Protein AF-A0A6N7HGC9-F1 (afdb_monomer_lite)

Structure (mmCIF, N/CA/C/O backbone):
data_AF-A0A6N7HGC9-F1
#
_entry.id   AF-A0A6N7HGC9-F1
#
loop_
_atom_site.group_PDB
_atom_site.id
_atom_site.type_symbol
_atom_site.label_atom_id
_atom_site.label_alt_id
_atom_site.label_comp_id
_atom_site.label_asym_id
_atom_site.label_entity_id
_atom_site.label_seq_id
_atom_site.pdbx_PDB_ins_code
_atom_site.Cartn_x
_atom_site.Cartn_y
_atom_site.Cartn_z
_atom_site.occupancy
_atom_site.B_iso_or_equiv
_atom_site.auth_seq_id
_atom_site.auth_comp_id
_atom_site.auth_asym_id
_atom_site.auth_atom_id
_atom_site.pdbx_PDB_model_num
ATOM 1 N N . MET A 1 1 ? 5.714 -16.216 -2.296 1.00 65.62 1 MET A N 1
ATOM 2 C CA . MET A 1 1 ? 5.525 -15.233 -1.208 1.00 65.62 1 MET A CA 1
ATOM 3 C C . MET A 1 1 ? 4.345 -14.359 -1.585 1.00 65.62 1 MET A C 1
ATOM 5 O O . MET A 1 1 ? 4.371 -13.866 -2.694 1.00 65.62 1 MET A O 1
ATOM 9 N N . ILE A 1 2 ? 3.318 -14.231 -0.742 1.00 86.69 2 ILE A N 1
ATOM 10 C CA . ILE A 1 2 ? 2.151 -13.365 -0.994 1.00 86.69 2 ILE A CA 1
ATOM 11 C C . ILE A 1 2 ? 2.483 -11.946 -0.561 1.00 86.69 2 ILE A C 1
ATOM 13 O O . ILE A 1 2 ? 3.010 -11.757 0.533 1.00 86.69 2 ILE A O 1
ATOM 17 N N . GLY A 1 3 ? 2.193 -10.965 -1.411 1.00 94.56 3 GLY A N 1
ATOM 18 C CA . GLY A 1 3 ? 2.424 -9.573 -1.068 1.00 94.56 3 GLY A CA 1
ATOM 19 C C . GLY A 1 3 ? 2.227 -8.617 -2.231 1.00 94.56 3 GLY A C 1
ATOM 20 O O . GLY A 1 3 ? 1.534 -8.892 -3.210 1.00 94.56 3 GLY A O 1
ATOM 21 N N . HIS A 1 4 ? 2.891 -7.492 -2.095 1.00 96.88 4 HIS A N 1
ATOM 22 C CA . HIS A 1 4 ? 2.749 -6.299 -2.892 1.00 96.88 4 HIS A CA 1
ATOM 23 C C . HIS A 1 4 ? 4.040 -6.000 -3.625 1.00 96.88 4 HIS A C 1
ATOM 25 O O . HIS A 1 4 ? 5.119 -6.479 -3.255 1.00 96.88 4 HIS A O 1
ATOM 31 N N . VAL A 1 5 ? 3.916 -5.154 -4.633 1.00 98.31 5 VAL A N 1
ATOM 32 C CA . VAL A 1 5 ? 5.050 -4.570 -5.315 1.00 98.31 5 VAL A CA 1
ATOM 33 C C . VAL A 1 5 ? 4.832 -3.079 -5.516 1.00 98.31 5 VAL A C 1
ATOM 35 O O . VAL A 1 5 ? 3.752 -2.644 -5.909 1.00 98.31 5 VAL A O 1
ATOM 38 N N . VAL A 1 6 ? 5.872 -2.308 -5.234 1.00 98.56 6 VAL A N 1
ATOM 39 C CA . VAL A 1 6 ? 5.995 -0.906 -5.622 1.00 98.56 6 VAL A CA 1
ATOM 40 C C . VAL A 1 6 ? 6.857 -0.867 -6.873 1.00 98.56 6 VAL A C 1
ATOM 42 O O . VAL A 1 6 ? 7.932 -1.472 -6.899 1.00 98.56 6 VAL A O 1
ATOM 45 N N . VAL A 1 7 ? 6.380 -0.176 -7.906 1.00 98.44 7 VAL A N 1
ATOM 46 C CA . VAL A 1 7 ? 7.108 0.008 -9.164 1.00 98.44 7 VAL A CA 1
ATOM 47 C C . VAL A 1 7 ? 7.247 1.497 -9.428 1.00 98.44 7 VAL A C 1
ATOM 49 O O . VAL A 1 7 ? 6.246 2.201 -9.546 1.00 98.44 7 VAL A O 1
ATOM 52 N N . CYS A 1 8 ? 8.485 1.963 -9.547 1.00 98.19 8 CYS A N 1
ATOM 53 C CA . CYS A 1 8 ? 8.792 3.338 -9.917 1.00 98.19 8 CYS A CA 1
ATOM 54 C C . CYS A 1 8 ? 9.686 3.358 -11.153 1.00 98.19 8 CYS A C 1
ATOM 56 O O . CYS A 1 8 ? 10.488 2.453 -11.374 1.00 98.19 8 CYS A O 1
ATOM 58 N N . HIS A 1 9 ? 9.544 4.411 -11.946 1.00 97.50 9 HIS A N 1
ATOM 59 C CA . HIS A 1 9 ? 10.308 4.641 -13.162 1.00 97.50 9 HIS A CA 1
ATOM 60 C C . HIS A 1 9 ? 10.983 6.011 -13.069 1.00 97.50 9 HIS A C 1
ATOM 62 O O . HIS A 1 9 ? 10.339 6.981 -12.663 1.00 97.50 9 HIS A O 1
ATOM 68 N N . GLY A 1 10 ? 12.270 6.087 -13.397 1.00 96.69 10 GLY A N 1
ATOM 69 C CA . GLY A 1 10 ? 13.051 7.319 -13.326 1.00 96.69 10 GLY A CA 1
ATOM 70 C C . GLY A 1 10 ? 14.546 7.060 -13.487 1.00 96.69 10 GLY A C 1
ATOM 71 O O . GLY A 1 10 ? 14.954 5.968 -13.865 1.00 96.69 10 GLY A O 1
ATOM 72 N N . SER A 1 11 ? 15.370 8.058 -13.185 1.00 96.31 11 SER A N 1
ATOM 73 C CA . SER A 1 11 ? 16.825 7.947 -13.333 1.00 96.31 11 SER A CA 1
ATOM 74 C C . SER A 1 11 ? 17.495 7.265 -12.134 1.00 96.31 11 SER A C 1
ATOM 76 O O . SER A 1 11 ? 17.101 7.472 -10.979 1.00 96.31 11 SER A O 1
ATOM 78 N N . ASP A 1 12 ? 18.533 6.473 -12.397 1.00 94.62 12 ASP A N 1
ATOM 79 C CA . ASP A 1 12 ? 19.438 5.948 -11.370 1.00 94.62 12 ASP A CA 1
ATOM 80 C C . ASP A 1 12 ? 20.551 6.954 -10.990 1.00 94.62 12 ASP A C 1
ATOM 82 O O . ASP A 1 12 ? 20.476 8.143 -11.302 1.00 94.62 12 ASP A O 1
ATOM 86 N N . SER A 1 13 ? 21.572 6.498 -10.253 1.00 92.12 13 SER A N 1
ATOM 87 C CA . SER A 1 13 ? 22.712 7.331 -9.837 1.00 92.12 13 SER A CA 1
ATOM 88 C C . SER A 1 13 ? 23.640 7.728 -10.987 1.00 92.12 13 SER A C 1
ATOM 90 O O . SER A 1 13 ? 24.409 8.674 -10.839 1.00 92.12 13 SER A O 1
ATOM 92 N N . GLU A 1 14 ? 23.576 7.019 -12.113 1.00 93.88 14 GLU A N 1
ATOM 93 C CA . GLU A 1 14 ? 24.367 7.265 -13.321 1.00 93.88 14 GLU A CA 1
ATOM 94 C C . GLU A 1 14 ? 23.553 8.023 -14.384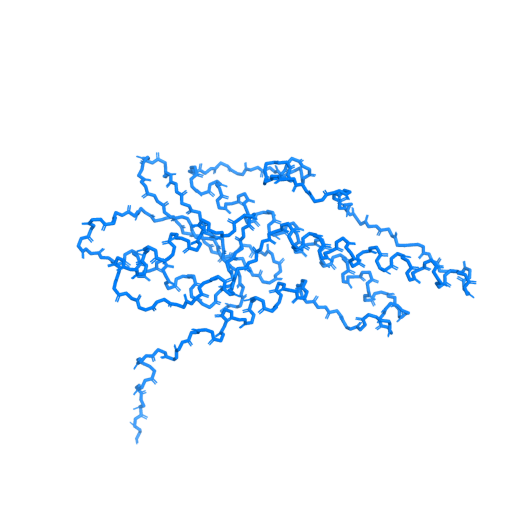 1.00 93.88 14 GLU A C 1
ATOM 96 O O . GLU A 1 14 ? 24.023 8.249 -15.493 1.00 93.88 14 GLU A O 1
ATOM 101 N N . SER A 1 15 ? 22.352 8.496 -14.025 1.00 93.56 15 SER A N 1
ATOM 102 C CA . SER A 1 15 ? 21.396 9.162 -14.920 1.00 93.56 15 SER A CA 1
ATOM 103 C C . SER A 1 15 ? 20.841 8.269 -16.036 1.00 93.56 15 SER A C 1
ATOM 105 O O . SER A 1 15 ? 20.252 8.781 -16.988 1.00 93.56 15 SER A O 1
ATOM 107 N N . HIS A 1 16 ? 20.963 6.946 -15.912 1.00 95.00 16 HIS A N 1
ATOM 108 C CA . HIS A 1 16 ? 20.320 6.008 -16.822 1.00 95.00 16 HIS A CA 1
ATOM 109 C C . HIS A 1 16 ? 18.836 5.863 -16.483 1.00 95.00 16 HI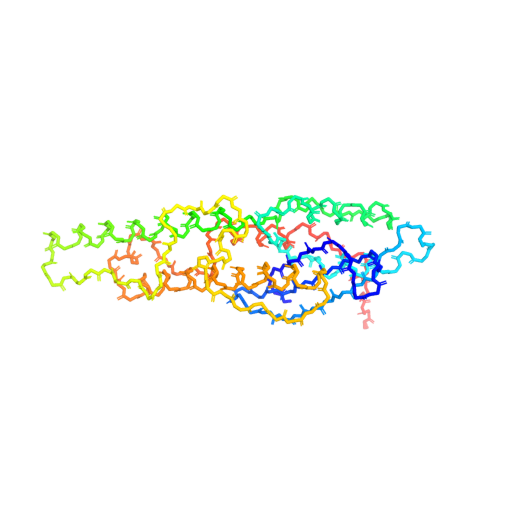S A C 1
ATOM 111 O O . HIS A 1 16 ? 18.449 5.807 -15.311 1.00 95.00 16 HIS A O 1
ATOM 117 N N . GLU A 1 17 ? 17.997 5.765 -17.513 1.00 95.56 17 GLU A N 1
ATOM 118 C CA . GLU A 1 17 ? 16.584 5.423 -17.356 1.00 95.56 17 GLU A CA 1
ATOM 119 C C . GLU A 1 17 ? 16.464 4.026 -16.732 1.00 95.56 17 GLU A C 1
ATOM 121 O O . GLU A 1 17 ? 17.089 3.065 -17.180 1.00 95.56 17 GLU A O 1
ATOM 126 N N . SER A 1 18 ? 15.723 3.922 -15.633 1.00 97.19 18 SER A N 1
ATOM 127 C CA . SER A 1 18 ? 15.705 2.741 -14.777 1.00 97.19 18 SER A CA 1
ATOM 128 C C . SER A 1 18 ? 14.326 2.483 -14.189 1.00 97.19 18 SER A C 1
ATOM 130 O O . SER A 1 18 ? 13.529 3.393 -13.948 1.00 97.19 18 SER A O 1
ATOM 132 N N . VAL A 1 19 ? 14.060 1.215 -13.886 1.00 98.00 19 VAL A N 1
ATOM 133 C CA . VAL A 1 19 ? 12.873 0.781 -13.146 1.00 98.00 19 VAL A CA 1
ATOM 134 C C . VAL A 1 19 ? 13.295 0.231 -11.792 1.00 98.00 19 VAL A C 1
ATOM 136 O O . VAL A 1 19 ? 14.147 -0.654 -11.690 1.00 98.00 19 VAL A O 1
ATOM 139 N N . ALA A 1 20 ? 12.666 0.755 -10.746 1.00 98.25 20 ALA A N 1
ATOM 140 C CA . ALA A 1 20 ? 12.772 0.276 -9.380 1.00 98.25 20 ALA A CA 1
ATOM 141 C C . ALA A 1 20 ? 11.581 -0.628 -9.045 1.00 98.25 20 ALA A C 1
ATOM 143 O O . ALA A 1 20 ? 10.432 -0.252 -9.271 1.00 98.25 20 ALA A O 1
ATOM 144 N N . VAL A 1 21 ? 11.857 -1.797 -8.468 1.00 98.38 21 VAL A N 1
ATOM 145 C CA . VAL A 1 21 ? 10.862 -2.775 -8.012 1.00 98.38 21 VAL A CA 1
ATOM 146 C C . VAL A 1 21 ? 11.135 -3.131 -6.556 1.00 98.38 21 VAL A C 1
ATOM 148 O O . VAL A 1 21 ? 12.204 -3.646 -6.233 1.00 98.38 21 VAL A O 1
ATOM 151 N N . TRP A 1 22 ? 10.176 -2.862 -5.675 1.00 98.31 22 TRP A N 1
ATOM 152 C CA . TRP A 1 22 ? 10.262 -3.159 -4.243 1.00 98.31 22 TRP A CA 1
ATOM 153 C C . TRP A 1 22 ? 9.148 -4.112 -3.839 1.00 98.31 22 TRP A C 1
ATOM 155 O O . TRP A 1 22 ? 7.973 -3.830 -4.053 1.00 98.31 22 TRP A O 1
ATOM 165 N N . HIS A 1 23 ? 9.501 -5.243 -3.237 1.00 98.25 23 HIS A N 1
ATOM 166 C CA . HIS A 1 23 ? 8.528 -6.188 -2.701 1.00 98.25 23 HIS A CA 1
ATOM 167 C C . HIS A 1 23 ? 8.197 -5.853 -1.255 1.00 98.25 23 HIS A C 1
ATOM 169 O O . HIS A 1 23 ? 9.095 -5.680 -0.429 1.00 98.25 23 HIS A O 1
ATOM 175 N N . VAL A 1 24 ? 6.907 -5.865 -0.930 1.00 98.06 24 VAL A N 1
ATOM 176 C CA . VAL A 1 24 ? 6.399 -5.636 0.427 1.00 98.06 24 VAL A CA 1
ATOM 177 C C . VAL A 1 24 ? 5.462 -6.777 0.801 1.00 98.06 24 VAL A C 1
ATOM 179 O O . VAL A 1 24 ? 4.573 -7.123 0.030 1.00 98.06 24 VAL A O 1
ATOM 182 N N . ASP A 1 25 ? 5.639 -7.403 1.958 1.00 97.38 25 ASP A N 1
ATOM 183 C CA . ASP A 1 25 ? 4.746 -8.481 2.394 1.00 97.38 25 ASP A CA 1
ATOM 184 C C . ASP A 1 25 ? 3.374 -7.951 2.872 1.00 97.38 25 ASP A C 1
ATOM 186 O O . ASP A 1 25 ? 3.082 -6.751 2.847 1.00 97.38 25 ASP A O 1
ATOM 190 N N . THR A 1 26 ? 2.495 -8.849 3.327 1.00 96.81 26 THR A N 1
ATOM 191 C CA . THR A 1 26 ? 1.177 -8.469 3.873 1.00 96.81 26 THR A CA 1
ATOM 192 C C . THR A 1 26 ? 1.238 -7.780 5.237 1.00 96.81 26 THR A C 1
ATOM 194 O O . THR A 1 26 ? 0.208 -7.351 5.743 1.00 96.81 26 THR A O 1
ATOM 197 N N . ASN A 1 27 ? 2.412 -7.713 5.861 1.00 96.31 27 ASN A N 1
ATOM 198 C CA . ASN A 1 27 ? 2.641 -7.009 7.118 1.00 96.31 27 ASN A CA 1
ATOM 199 C C . ASN A 1 27 ? 3.219 -5.608 6.894 1.00 96.31 27 ASN A C 1
ATOM 201 O O . ASN A 1 27 ? 3.467 -4.911 7.876 1.00 96.31 27 ASN A O 1
ATOM 205 N N . GLY A 1 28 ? 3.429 -5.206 5.635 1.00 96.56 28 GLY A N 1
ATOM 206 C CA . GLY A 1 28 ? 4.061 -3.940 5.297 1.00 96.56 28 GLY A CA 1
ATOM 207 C C . GLY A 1 28 ? 5.587 -3.987 5.395 1.00 96.56 28 GLY A C 1
ATOM 208 O O . GLY A 1 28 ? 6.209 -2.936 5.456 1.00 96.56 28 GLY A O 1
ATOM 209 N N . ILE A 1 29 ? 6.215 -5.163 5.441 1.00 97.06 29 ILE A N 1
ATOM 210 C CA . ILE A 1 29 ? 7.671 -5.301 5.566 1.00 97.06 29 ILE A CA 1
ATOM 211 C C . ILE A 1 29 ? 8.291 -5.441 4.174 1.00 97.06 29 ILE A C 1
ATOM 213 O O . ILE A 1 29 ? 7.865 -6.280 3.379 1.00 97.06 29 ILE A O 1
ATOM 217 N N . GLY A 1 30 ? 9.317 -4.638 3.882 1.00 96.44 30 GLY A N 1
ATOM 218 C CA . GLY A 1 30 ? 10.115 -4.775 2.662 1.00 96.44 30 GLY A CA 1
ATOM 219 C C . GLY A 1 30 ? 10.861 -6.114 2.631 1.00 96.44 30 GLY A C 1
ATOM 220 O O . GLY A 1 30 ? 11.553 -6.460 3.584 1.00 96.44 30 GLY A O 1
ATOM 221 N N . THR A 1 31 ? 10.722 -6.875 1.545 1.00 96.62 31 THR A N 1
ATOM 222 C CA . THR A 1 31 ? 11.278 -8.241 1.409 1.00 96.62 31 THR A CA 1
ATOM 223 C C . THR A 1 31 ? 12.267 -8.402 0.257 1.00 96.62 31 THR A C 1
ATOM 225 O O . THR A 1 31 ? 12.929 -9.433 0.157 1.00 96.62 31 THR A O 1
ATOM 228 N N . GLY A 1 32 ? 12.391 -7.402 -0.613 1.00 96.81 32 GLY A N 1
ATOM 229 C CA . GLY A 1 32 ? 13.341 -7.408 -1.720 1.00 96.81 32 GLY A CA 1
ATOM 230 C C . GLY A 1 32 ? 13.275 -6.116 -2.520 1.00 96.81 32 GLY A C 1
ATOM 231 O O . GLY A 1 32 ? 12.232 -5.464 -2.549 1.00 96.81 32 GLY A O 1
ATOM 232 N N . ALA A 1 33 ? 14.390 -5.753 -3.145 1.00 97.25 33 ALA A N 1
ATOM 233 C CA . ALA A 1 33 ? 14.547 -4.514 -3.890 1.00 97.25 33 ALA A CA 1
ATOM 234 C C . ALA A 1 33 ? 15.439 -4.737 -5.112 1.00 97.25 33 ALA A C 1
ATOM 236 O O . ALA A 1 33 ? 16.477 -5.396 -5.016 1.00 97.25 33 ALA A O 1
ATOM 237 N N . TRP A 1 34 ? 15.041 -4.167 -6.246 1.00 98.00 34 TRP A N 1
ATOM 238 C CA . TRP A 1 34 ? 15.801 -4.199 -7.489 1.00 98.00 34 TRP A CA 1
ATOM 239 C C . TRP A 1 34 ? 15.706 -2.849 -8.187 1.00 98.00 34 TRP A C 1
ATOM 241 O O . TRP A 1 34 ? 14.617 -2.301 -8.322 1.00 98.00 34 TRP A O 1
ATOM 251 N N . VAL A 1 35 ? 16.835 -2.347 -8.676 1.00 97.31 35 VAL A N 1
ATOM 252 C CA . VAL A 1 35 ? 16.902 -1.229 -9.622 1.00 97.31 35 VAL A CA 1
ATOM 253 C C . VAL A 1 35 ? 17.576 -1.778 -10.863 1.00 97.31 35 VAL A C 1
ATOM 255 O O . VAL A 1 35 ? 18.653 -2.366 -10.756 1.00 97.31 35 VAL A O 1
ATOM 258 N N . MET A 1 36 ? 16.917 -1.674 -12.011 1.00 96.44 36 MET A N 1
ATOM 259 C CA . MET A 1 36 ? 17.463 -2.169 -13.271 1.00 96.44 36 MET A CA 1
ATOM 260 C C . MET A 1 36 ? 17.397 -1.065 -14.322 1.00 96.44 36 MET A C 1
ATOM 262 O O . MET A 1 36 ? 16.315 -0.492 -14.490 1.00 96.44 36 MET A O 1
ATOM 266 N N . PRO A 1 37 ? 18.506 -0.790 -15.031 1.00 95.38 37 PRO A N 1
ATOM 267 C CA . PRO A 1 37 ? 18.470 0.101 -16.176 1.00 95.38 37 PRO A CA 1
ATOM 268 C C . PRO A 1 37 ? 17.570 -0.515 -17.242 1.00 95.38 37 PRO A C 1
ATOM 270 O O . PRO A 1 37 ? 17.592 -1.730 -17.459 1.00 95.38 37 PRO A O 1
ATOM 273 N N . ILE A 1 38 ? 16.755 0.312 -17.881 1.00 92.19 38 ILE A N 1
ATOM 274 C CA . ILE A 1 38 ? 15.888 -0.117 -18.968 1.00 92.19 38 ILE A CA 1
ATOM 275 C C . ILE A 1 38 ? 16.262 0.633 -20.237 1.00 92.19 38 ILE A C 1
ATOM 277 O O . ILE A 1 38 ? 16.295 1.855 -20.279 1.00 92.19 38 ILE A O 1
ATOM 281 N N . THR A 1 39 ? 16.511 -0.129 -21.295 1.00 87.50 39 THR A N 1
ATOM 282 C CA . THR A 1 39 ? 16.681 0.406 -22.641 1.00 87.50 39 THR A CA 1
ATOM 283 C C . THR A 1 39 ? 15.664 -0.298 -23.520 1.00 87.50 39 THR A C 1
ATOM 285 O O . THR A 1 39 ? 15.820 -1.475 -23.834 1.00 87.50 39 THR A O 1
ATOM 288 N N . MET A 1 40 ? 14.602 0.406 -23.918 1.00 76.38 40 MET A N 1
ATOM 289 C CA . MET A 1 40 ? 13.536 -0.181 -24.751 1.00 76.38 40 MET A CA 1
ATOM 290 C C . MET A 1 40 ? 14.014 -0.558 -26.164 1.00 76.38 40 MET A C 1
ATOM 292 O O . MET A 1 40 ? 13.347 -1.314 -26.862 1.00 76.38 40 MET A O 1
ATOM 296 N N . SER A 1 41 ? 15.179 -0.049 -26.570 1.00 79.19 41 SER A N 1
ATOM 297 C CA . SER A 1 41 ? 15.837 -0.352 -27.845 1.00 79.19 41 SER A CA 1
ATOM 298 C C . SER A 1 41 ? 16.818 -1.529 -27.769 1.00 79.19 41 SER A C 1
ATOM 300 O O . SER A 1 41 ? 17.451 -1.845 -28.776 1.00 79.19 41 SER A O 1
ATOM 302 N N . ASP A 1 42 ? 17.002 -2.140 -26.593 1.00 80.50 42 ASP A N 1
ATOM 303 C CA . ASP A 1 42 ? 17.927 -3.261 -26.426 1.00 80.50 42 ASP A CA 1
ATOM 304 C C . ASP A 1 42 ? 17.370 -4.514 -27.127 1.00 80.50 42 ASP A C 1
ATOM 306 O O . ASP A 1 42 ? 16.240 -4.922 -26.835 1.00 80.50 42 ASP A O 1
ATOM 310 N N . PRO A 1 43 ? 18.118 -5.149 -28.051 1.00 78.75 43 PRO A N 1
ATOM 311 C CA . PRO A 1 43 ? 17.696 -6.417 -28.640 1.00 78.75 43 PRO A CA 1
ATOM 312 C C . PRO A 1 43 ? 17.566 -7.540 -27.597 1.00 78.75 43 PRO A C 1
ATOM 314 O O . PRO A 1 43 ? 16.756 -8.453 -27.787 1.00 78.75 43 PRO A O 1
ATOM 317 N N . ASP A 1 44 ? 18.325 -7.493 -26.494 1.00 82.81 44 ASP A N 1
ATOM 318 C CA . ASP A 1 44 ? 18.189 -8.427 -25.381 1.00 82.81 44 ASP A CA 1
ATOM 319 C C . ASP A 1 44 ? 17.212 -7.900 -24.322 1.00 82.81 44 ASP A C 1
ATOM 321 O O . ASP A 1 44 ? 17.560 -7.319 -23.297 1.00 82.81 44 ASP A O 1
ATOM 325 N N . LEU A 1 45 ? 15.931 -8.195 -24.529 1.00 90.00 45 LEU A N 1
ATOM 326 C CA . LEU A 1 45 ? 14.848 -7.838 -23.607 1.00 90.00 45 LEU A CA 1
ATOM 327 C C . LEU A 1 45 ? 14.821 -8.699 -22.324 1.00 90.00 45 LEU A C 1
ATOM 329 O O . LEU A 1 45 ? 13.774 -8.867 -21.692 1.00 90.00 45 LEU A O 1
ATOM 333 N N . SER A 1 46 ? 15.954 -9.285 -21.924 1.00 92.75 46 SER A N 1
ATOM 334 C CA . SER A 1 46 ? 16.096 -10.108 -20.718 1.00 92.75 46 SER A CA 1
ATOM 335 C C . SER A 1 46 ?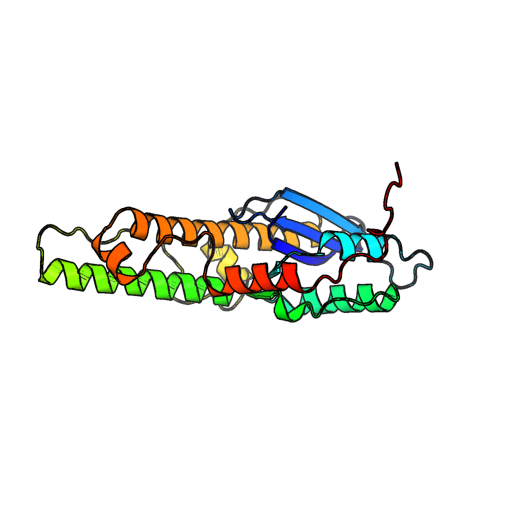 15.729 -9.345 -19.440 1.00 92.75 46 SER A C 1
ATOM 337 O O . SER A 1 46 ? 15.045 -9.901 -18.572 1.00 92.75 46 SER A O 1
ATOM 339 N N . ILE A 1 47 ? 16.086 -8.060 -19.349 1.00 93.94 47 ILE A N 1
ATOM 340 C CA . ILE A 1 47 ? 15.747 -7.195 -18.208 1.00 93.94 47 ILE A CA 1
ATOM 341 C C . ILE A 1 47 ? 14.233 -6.986 -18.105 1.00 93.94 47 ILE A C 1
ATOM 343 O O . ILE A 1 47 ? 13.664 -7.185 -17.030 1.00 93.94 47 ILE A O 1
ATOM 347 N N . ALA A 1 48 ? 13.558 -6.667 -19.215 1.00 94.50 48 ALA A N 1
ATOM 348 C CA . ALA A 1 48 ? 12.106 -6.483 -19.236 1.00 94.50 48 ALA A CA 1
ATOM 349 C C . ALA A 1 48 ? 11.373 -7.748 -18.758 1.00 94.50 48 ALA A C 1
ATOM 351 O O . ALA A 1 48 ? 10.511 -7.682 -17.878 1.00 94.50 48 ALA A O 1
ATOM 352 N N . ARG A 1 49 ? 11.785 -8.928 -19.249 1.00 94.88 49 ARG A N 1
ATOM 353 C CA . ARG A 1 49 ? 11.228 -10.216 -18.796 1.00 94.88 49 ARG A CA 1
ATOM 354 C C . ARG A 1 49 ? 11.453 -10.446 -17.301 1.00 94.88 49 ARG A C 1
ATOM 356 O O . ARG A 1 49 ? 10.546 -10.911 -16.610 1.00 94.88 49 ARG A O 1
ATOM 363 N N . LYS A 1 50 ? 12.639 -10.107 -16.786 1.00 96.00 50 LYS A N 1
ATOM 364 C CA . LYS A 1 50 ? 12.967 -10.232 -15.360 1.00 96.00 50 LYS A CA 1
ATOM 365 C C . LYS A 1 50 ? 12.099 -9.314 -14.496 1.00 96.00 50 LYS A C 1
ATOM 367 O O . LYS A 1 50 ? 11.571 -9.779 -13.489 1.00 96.00 50 LYS A O 1
ATOM 372 N N . LEU A 1 51 ? 11.905 -8.056 -14.897 1.00 96.62 51 LEU A N 1
ATOM 373 C CA . LEU A 1 51 ? 11.042 -7.097 -14.195 1.00 96.62 51 LEU A CA 1
ATOM 374 C C . LEU A 1 51 ? 9.585 -7.576 -14.137 1.00 96.62 51 LEU A C 1
ATOM 376 O O . LEU A 1 51 ? 8.991 -7.621 -13.060 1.00 96.62 51 LEU A O 1
ATOM 380 N N . LEU A 1 52 ? 9.032 -8.027 -15.267 1.00 96.19 52 LEU A N 1
ATOM 381 C CA . LEU A 1 52 ? 7.675 -8.584 -15.328 1.00 96.19 52 LEU A CA 1
ATOM 382 C C . LEU A 1 52 ? 7.523 -9.824 -14.438 1.00 96.19 52 LEU A C 1
ATOM 384 O O . LEU A 1 52 ? 6.499 -10.002 -13.777 1.00 96.19 52 LEU A O 1
ATOM 388 N N . GLN A 1 53 ? 8.554 -10.669 -14.374 1.00 95.31 53 GLN A N 1
ATOM 389 C CA . GLN A 1 53 ? 8.558 -11.850 -13.515 1.00 95.31 53 GLN A CA 1
ATOM 390 C C . GLN A 1 53 ? 8.614 -11.498 -12.019 1.00 95.31 53 GLN A C 1
ATOM 392 O O . GLN A 1 53 ? 8.016 -12.220 -11.221 1.00 95.31 53 GLN A O 1
ATOM 397 N N . LEU A 1 54 ? 9.288 -10.409 -11.628 1.00 96.50 54 LEU A N 1
ATOM 398 C CA . LEU A 1 54 ? 9.309 -9.932 -10.237 1.00 96.50 54 LEU A CA 1
ATOM 399 C C . LEU A 1 54 ? 7.919 -9.466 -9.774 1.00 96.50 54 LEU A C 1
ATOM 401 O O . LEU A 1 54 ? 7.492 -9.785 -8.667 1.00 96.50 54 LEU A O 1
ATOM 405 N N . VAL A 1 55 ? 7.188 -8.778 -10.652 1.00 96.75 55 VAL A N 1
ATOM 406 C CA . VAL A 1 55 ? 5.859 -8.198 -10.374 1.00 96.75 55 VAL A CA 1
ATOM 407 C C . VAL A 1 55 ? 4.734 -9.239 -10.431 1.00 96.75 55 VAL A C 1
ATOM 409 O O . VAL A 1 55 ? 3.646 -9.047 -9.884 1.00 96.75 55 VAL A O 1
ATOM 412 N N . ARG A 1 56 ? 4.987 -10.384 -11.064 1.00 93.50 56 ARG A N 1
ATOM 413 C CA . ARG A 1 56 ? 4.008 -11.455 -11.253 1.00 93.50 56 ARG A CA 1
ATOM 414 C C . ARG A 1 56 ? 3.421 -11.951 -9.919 1.00 93.50 56 ARG A C 1
ATOM 416 O O . ARG A 1 56 ? 4.143 -12.253 -8.967 1.00 93.50 56 ARG A O 1
ATOM 423 N N . GLN A 1 57 ? 2.094 -12.120 -9.880 1.00 94.69 57 GLN A N 1
ATOM 424 C CA . GLN A 1 57 ? 1.330 -12.533 -8.688 1.00 94.69 57 GLN A CA 1
ATOM 425 C C . GLN A 1 57 ? 1.489 -11.591 -7.483 1.00 94.69 57 GLN A C 1
ATOM 427 O O . GLN A 1 57 ? 1.540 -12.044 -6.335 1.00 94.69 57 GLN A O 1
ATOM 432 N N . ARG A 1 58 ? 1.626 -10.286 -7.717 1.00 96.38 58 ARG A N 1
ATOM 433 C CA . ARG A 1 58 ? 1.658 -9.264 -6.664 1.00 96.38 58 ARG A CA 1
ATOM 434 C C . ARG A 1 58 ? 0.659 -8.169 -6.986 1.00 96.38 58 ARG A C 1
ATOM 436 O O . ARG A 1 58 ? 0.479 -7.821 -8.148 1.00 96.38 58 ARG A O 1
ATOM 443 N N . ALA A 1 59 ? 0.029 -7.625 -5.951 1.00 97.75 59 ALA A N 1
ATOM 444 C CA . ALA A 1 59 ? -0.728 -6.392 -6.118 1.00 97.75 59 ALA A CA 1
ATOM 445 C C . ALA A 1 59 ? 0.243 -5.214 -6.267 1.00 97.75 59 ALA A C 1
ATOM 447 O O . ALA A 1 59 ? 1.199 -5.100 -5.497 1.00 97.75 59 ALA A O 1
ATOM 448 N N . ILE A 1 60 ? -0.003 -4.357 -7.253 1.00 98.50 60 ILE A N 1
ATOM 449 C CA . ILE A 1 60 ? 0.790 -3.155 -7.514 1.00 98.50 60 ILE A CA 1
ATOM 450 C C . ILE A 1 60 ? 0.260 -2.052 -6.608 1.00 98.50 60 ILE A C 1
ATOM 452 O O . ILE A 1 60 ? -0.925 -1.732 -6.661 1.00 98.50 60 ILE A O 1
ATOM 456 N N . VAL A 1 61 ? 1.114 -1.478 -5.772 1.00 98.50 61 VAL A N 1
ATOM 457 C CA . VAL A 1 61 ? 0.706 -0.464 -4.796 1.00 98.50 61 VAL A CA 1
ATOM 458 C C . VAL A 1 61 ? 1.456 0.830 -5.060 1.00 98.50 61 VAL A C 1
ATOM 460 O O . VAL A 1 61 ? 2.665 0.821 -5.282 1.00 98.50 61 VAL A O 1
ATOM 463 N N . GLY A 1 62 ? 0.733 1.943 -5.026 1.00 98.00 62 GLY A N 1
ATOM 464 C CA . GLY A 1 62 ? 1.303 3.275 -5.165 1.00 98.00 62 GLY A CA 1
ATOM 465 C C . GLY A 1 62 ? 0.329 4.351 -4.714 1.00 98.00 62 GLY A C 1
ATOM 466 O O . GLY A 1 62 ? -0.831 4.061 -4.420 1.00 98.00 62 GLY A O 1
ATOM 467 N N . TRP A 1 63 ? 0.796 5.598 -4.662 1.00 97.88 63 TRP A N 1
ATOM 468 C CA . TRP A 1 63 ? -0.106 6.737 -4.497 1.00 97.88 63 TRP A CA 1
ATOM 469 C C . TRP A 1 63 ? -1.069 6.839 -5.686 1.00 97.88 63 TRP A C 1
ATOM 471 O O . TRP A 1 63 ? -2.283 6.792 -5.514 1.00 97.88 63 TRP A O 1
ATOM 481 N N . ASP A 1 64 ? -0.499 6.846 -6.893 1.00 97.25 64 ASP A N 1
ATOM 482 C CA . ASP A 1 64 ? -1.188 6.642 -8.164 1.00 97.25 64 ASP A CA 1
ATOM 483 C C . ASP A 1 64 ? -0.539 5.451 -8.899 1.00 97.25 64 ASP A C 1
ATOM 485 O O . ASP A 1 64 ? 0.545 5.588 -9.480 1.00 97.25 64 ASP A O 1
ATOM 489 N N . PRO A 1 65 ? -1.162 4.258 -8.880 1.00 97.81 65 PRO A N 1
ATOM 490 C CA . PRO A 1 65 ? -0.592 3.068 -9.503 1.00 97.81 65 PRO A CA 1
ATOM 491 C C . PRO A 1 65 ? -0.673 3.090 -11.041 1.00 97.81 65 PRO A C 1
ATOM 493 O O . PRO A 1 65 ? -0.122 2.197 -11.686 1.00 97.81 65 PRO A O 1
ATOM 496 N N . THR A 1 66 ? -1.310 4.092 -11.657 1.00 97.94 66 THR A N 1
ATOM 497 C CA . THR A 1 66 ? -1.491 4.165 -13.118 1.00 97.94 66 THR A CA 1
ATOM 498 C C . THR A 1 66 ? -0.155 4.225 -13.854 1.00 97.94 66 THR A C 1
ATOM 500 O O . THR A 1 66 ? 0.037 3.542 -14.861 1.00 97.94 66 THR A O 1
ATOM 503 N N . ARG A 1 67 ? 0.817 4.977 -13.319 1.00 96.44 67 ARG A N 1
ATOM 504 C CA . ARG A 1 67 ? 2.170 5.061 -13.897 1.00 96.44 67 ARG A CA 1
ATOM 505 C C . ARG A 1 67 ? 2.890 3.714 -13.870 1.00 96.44 67 ARG A C 1
ATOM 507 O O . ARG A 1 67 ? 3.525 3.342 -14.853 1.00 96.44 67 ARG A O 1
ATOM 514 N N . ALA A 1 68 ? 2.749 2.971 -12.771 1.00 97.81 68 ALA A N 1
ATOM 515 C CA . ALA A 1 68 ? 3.292 1.622 -12.638 1.00 97.81 68 ALA A CA 1
ATOM 516 C C . ALA A 1 68 ? 2.652 0.654 -13.649 1.00 97.81 68 ALA A C 1
ATOM 518 O O . ALA A 1 68 ? 3.350 -0.114 -14.305 1.00 97.81 68 ALA A O 1
ATOM 519 N N . VAL A 1 69 ? 1.331 0.720 -13.834 1.00 98.31 69 VAL A N 1
ATOM 520 C CA . VAL A 1 69 ? 0.626 -0.087 -14.845 1.00 98.31 69 VAL A CA 1
ATOM 521 C C . VAL A 1 69 ? 1.114 0.236 -16.258 1.00 98.31 69 VAL A C 1
ATOM 523 O O . VAL A 1 69 ? 1.376 -0.685 -17.033 1.00 98.31 69 VAL A O 1
ATOM 526 N N . ALA A 1 70 ? 1.280 1.519 -16.588 1.00 97.56 70 ALA A N 1
ATOM 527 C CA . ALA A 1 70 ? 1.746 1.945 -17.904 1.00 97.56 70 ALA A CA 1
ATOM 528 C C . ALA A 1 70 ? 3.147 1.396 -18.223 1.00 97.56 70 ALA A C 1
ATOM 530 O O . ALA A 1 70 ? 3.336 0.797 -19.281 1.00 97.56 70 ALA A O 1
ATOM 531 N N . ILE A 1 71 ? 4.108 1.512 -17.295 1.00 97.38 71 ILE A N 1
ATOM 532 C CA . ILE A 1 71 ? 5.468 0.999 -17.528 1.00 97.38 71 ILE A CA 1
ATOM 533 C C . ILE A 1 71 ? 5.495 -0.529 -17.649 1.00 97.38 71 ILE A C 1
ATOM 535 O O . ILE A 1 71 ? 6.172 -1.066 -18.520 1.00 97.38 71 ILE A O 1
ATOM 539 N N . LEU A 1 72 ? 4.722 -1.251 -16.833 1.00 97.31 72 LEU A N 1
ATOM 540 C CA . LEU A 1 72 ? 4.641 -2.714 -16.917 1.00 97.31 72 LEU A CA 1
ATOM 541 C C . LEU A 1 72 ? 3.985 -3.186 -18.217 1.00 97.31 72 LEU A C 1
ATOM 543 O O . LEU A 1 72 ? 4.364 -4.223 -18.757 1.00 97.31 72 LEU A O 1
ATOM 547 N N . THR A 1 73 ? 3.016 -2.428 -18.727 1.00 96.81 73 THR A N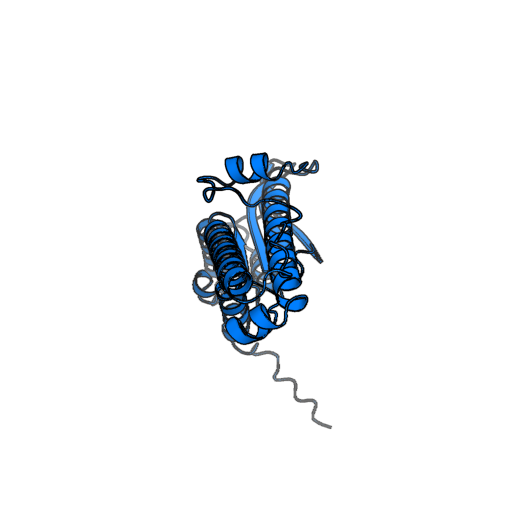 1
ATOM 548 C CA . THR A 1 73 ? 2.384 -2.707 -20.021 1.00 96.81 73 THR A CA 1
ATOM 549 C C . THR A 1 73 ? 3.389 -2.504 -21.153 1.00 96.81 73 THR A C 1
ATOM 551 O O . THR A 1 73 ? 3.601 -3.428 -21.933 1.00 96.81 73 THR A O 1
ATOM 554 N N . ALA A 1 74 ? 4.106 -1.375 -21.160 1.00 95.88 74 ALA A N 1
ATOM 555 C CA . ALA A 1 74 ? 5.146 -1.086 -22.150 1.00 95.88 74 ALA A CA 1
ATOM 556 C C . ALA A 1 74 ? 6.280 -2.130 -22.144 1.00 95.88 74 ALA A C 1
ATOM 558 O O . ALA A 1 74 ? 6.711 -2.588 -23.200 1.00 95.88 74 ALA A O 1
ATOM 559 N N . LEU A 1 75 ? 6.728 -2.573 -20.962 1.00 95.44 75 LEU A N 1
ATOM 560 C CA . LEU A 1 75 ? 7.716 -3.654 -20.838 1.00 95.44 75 LEU A CA 1
ATOM 561 C C . LEU A 1 75 ? 7.194 -4.984 -21.407 1.00 95.44 75 LEU A C 1
ATOM 563 O O . LEU A 1 75 ? 7.961 -5.740 -22.004 1.00 95.44 75 LEU A O 1
ATOM 567 N N . GLY A 1 76 ? 5.905 -5.279 -21.214 1.00 94.81 76 GLY A N 1
ATOM 568 C CA . GLY A 1 76 ? 5.240 -6.459 -21.772 1.00 94.81 76 GLY A CA 1
ATOM 569 C C . GLY A 1 76 ? 5.191 -6.440 -23.294 1.00 94.81 76 GLY A C 1
ATOM 570 O O . GLY A 1 76 ? 5.582 -7.419 -23.931 1.00 94.81 76 GLY A O 1
ATOM 571 N N . GLU A 1 77 ? 4.768 -5.310 -23.858 1.00 94.44 77 GLU A N 1
ATOM 572 C CA . GLU A 1 77 ? 4.704 -5.078 -25.302 1.00 94.44 77 GLU A CA 1
ATOM 573 C C . GLU A 1 77 ? 6.085 -5.188 -25.947 1.00 94.44 77 GLU A C 1
ATOM 575 O O . GLU A 1 77 ? 6.254 -5.969 -26.885 1.00 94.44 77 GLU A O 1
ATOM 580 N N . ALA A 1 78 ? 7.089 -4.497 -25.394 1.00 92.44 78 ALA A N 1
ATOM 581 C CA . ALA A 1 78 ? 8.465 -4.578 -25.872 1.00 92.44 78 ALA A CA 1
ATOM 582 C C . ALA A 1 78 ? 8.947 -6.036 -25.883 1.00 92.44 78 ALA A C 1
ATOM 584 O O . ALA A 1 78 ? 9.390 -6.542 -26.912 1.00 92.44 78 ALA A O 1
ATOM 585 N N . ALA A 1 79 ? 8.771 -6.757 -24.768 1.00 92.50 79 ALA A N 1
ATOM 586 C CA . ALA A 1 79 ? 9.173 -8.158 -24.625 1.00 92.50 79 ALA A CA 1
ATOM 587 C C . ALA A 1 79 ? 8.322 -9.160 -25.429 1.00 92.50 79 ALA A C 1
ATOM 589 O O . ALA A 1 79 ? 8.617 -10.360 -25.374 1.00 92.50 79 ALA A O 1
ATOM 590 N N . SER A 1 80 ? 7.293 -8.700 -26.156 1.00 93.00 80 SER A N 1
ATOM 591 C CA . SER A 1 80 ? 6.310 -9.536 -26.860 1.00 93.00 80 SER A CA 1
ATOM 592 C C . SER A 1 80 ? 5.685 -10.601 -25.948 1.00 93.00 80 SER A C 1
ATOM 594 O O . SER A 1 80 ? 5.494 -11.754 -26.338 1.00 93.00 80 SER A O 1
ATOM 596 N N . LEU A 1 81 ? 5.404 -10.226 -24.697 1.00 91.75 81 LEU A N 1
ATOM 597 C CA . LEU A 1 81 ? 4.804 -11.094 -23.691 1.00 91.75 81 LEU A CA 1
ATOM 598 C C . LEU A 1 81 ? 3.338 -10.733 -23.470 1.00 91.75 81 LEU A C 1
ATOM 600 O O . LEU A 1 81 ? 2.986 -9.570 -23.305 1.00 91.75 81 LEU A O 1
ATOM 604 N N . THR A 1 82 ? 2.484 -11.751 -23.363 1.00 90.94 82 THR A N 1
ATOM 605 C CA . THR A 1 82 ? 1.124 -11.561 -22.856 1.00 90.94 82 THR A CA 1
ATOM 606 C C . THR A 1 82 ? 1.186 -11.222 -21.370 1.00 90.94 82 THR A C 1
ATOM 608 O O . THR A 1 82 ? 1.571 -12.056 -20.546 1.00 90.94 82 THR A O 1
ATOM 611 N N . THR A 1 83 ? 0.806 -9.998 -21.023 1.00 91.25 83 THR A N 1
ATOM 612 C CA . THR A 1 83 ? 0.694 -9.537 -19.641 1.00 91.25 83 THR A CA 1
ATOM 613 C C . THR A 1 83 ? -0.735 -9.714 -19.121 1.00 91.25 83 THR A C 1
ATOM 615 O O . THR A 1 83 ? -1.692 -9.683 -19.899 1.00 91.25 83 THR A O 1
ATOM 618 N N . PRO A 1 84 ? -0.915 -9.943 -17.809 1.00 92.25 84 PRO A N 1
ATOM 619 C CA . PRO A 1 84 ? -2.231 -9.841 -17.198 1.00 92.25 84 PRO A CA 1
ATOM 620 C C . PRO A 1 84 ? -2.723 -8.388 -17.231 1.00 92.25 84 PRO A C 1
ATOM 622 O O . PRO A 1 84 ? -1.940 -7.448 -17.367 1.00 92.25 84 PRO A O 1
ATOM 625 N N . ASP A 1 85 ? -4.026 -8.206 -17.038 1.00 94.50 85 ASP A N 1
ATOM 626 C CA . ASP A 1 85 ? -4.609 -6.885 -16.818 1.00 94.50 85 ASP A CA 1
ATOM 627 C C . ASP A 1 85 ? -4.213 -6.354 -15.431 1.00 94.50 85 ASP A C 1
ATOM 629 O O . ASP A 1 85 ? -4.928 -6.541 -14.438 1.00 94.50 85 ASP A O 1
ATOM 633 N N . TRP A 1 86 ? -3.051 -5.699 -15.378 1.00 95.44 86 TRP A N 1
ATOM 634 C CA . TRP A 1 86 ? -2.448 -5.158 -14.161 1.00 95.44 86 TRP A CA 1
ATOM 635 C C . TRP A 1 86 ? -3.381 -4.218 -13.392 1.00 95.44 86 TRP A C 1
ATOM 637 O O . TRP A 1 86 ? -3.297 -4.159 -12.165 1.00 95.44 86 TRP A O 1
ATOM 647 N N . SER A 1 87 ? -4.296 -3.526 -14.083 1.00 96.25 87 SER A N 1
ATOM 648 C CA . SER A 1 87 ? -5.217 -2.550 -13.483 1.00 96.25 87 SER A CA 1
ATOM 649 C C . SER A 1 87 ? -6.160 -3.172 -12.447 1.00 96.25 87 SER A C 1
ATOM 651 O O . SER A 1 87 ? -6.545 -2.539 -11.465 1.00 96.25 87 SER A O 1
ATOM 653 N N . ARG A 1 88 ? -6.494 -4.457 -12.594 1.00 96.00 88 ARG A N 1
ATOM 654 C CA . ARG A 1 88 ? -7.347 -5.164 -11.627 1.00 96.00 88 ARG A CA 1
ATOM 655 C C . ARG A 1 88 ? -6.620 -5.517 -10.333 1.00 96.00 88 ARG A C 1
ATOM 657 O O . ARG A 1 88 ? -7.281 -5.809 -9.339 1.00 96.00 88 ARG A O 1
ATOM 664 N N . SER A 1 89 ? -5.292 -5.467 -10.336 1.00 96.62 89 SER A N 1
ATOM 665 C CA . SER A 1 89 ? -4.424 -5.805 -9.207 1.00 96.62 89 SER A CA 1
ATOM 666 C C . SER A 1 89 ? -3.749 -4.580 -8.595 1.00 96.62 89 SER A C 1
ATOM 668 O O . SER A 1 89 ? -2.786 -4.727 -7.845 1.00 96.62 89 SER A O 1
ATOM 670 N N . THR A 1 90 ? -4.240 -3.373 -8.885 1.00 98.12 90 THR A N 1
ATOM 671 C CA . THR A 1 90 ? -3.703 -2.143 -8.301 1.00 98.12 90 THR A CA 1
ATOM 672 C C . THR A 1 90 ? -4.377 -1.764 -6.991 1.00 98.12 90 THR A C 1
ATOM 674 O O . THR A 1 90 ? -5.591 -1.917 -6.837 1.00 98.12 90 THR A O 1
ATOM 677 N N . VAL A 1 91 ? -3.604 -1.174 -6.088 1.00 98.38 91 VAL A N 1
ATOM 678 C CA . VAL A 1 91 ? -4.071 -0.549 -4.851 1.00 98.38 91 VAL A CA 1
ATOM 679 C C . VAL A 1 91 ? -3.553 0.883 -4.815 1.00 98.38 91 VAL A C 1
ATOM 681 O O . VAL A 1 91 ? -2.342 1.106 -4.813 1.00 98.38 91 VAL A O 1
ATOM 684 N N . ALA A 1 92 ? -4.474 1.841 -4.768 1.00 98.38 92 ALA A N 1
ATOM 685 C CA . ALA A 1 92 ? -4.152 3.232 -4.493 1.00 98.38 92 ALA A CA 1
ATOM 686 C C . ALA A 1 92 ? -4.096 3.449 -2.973 1.00 98.38 92 ALA A C 1
ATOM 688 O O . ALA A 1 92 ? -5.029 3.086 -2.251 1.00 98.38 92 ALA A O 1
ATOM 689 N N . LEU A 1 93 ? -3.003 4.030 -2.476 1.00 97.88 93 LEU A N 1
ATOM 690 C CA . LEU A 1 93 ? -2.847 4.342 -1.051 1.00 97.88 93 LEU A CA 1
ATOM 691 C C . LEU A 1 93 ? -3.951 5.266 -0.501 1.00 97.88 93 LEU A C 1
ATOM 693 O O . LEU A 1 93 ? -4.461 4.951 0.576 1.00 97.88 93 LEU A O 1
ATOM 697 N N . PRO A 1 94 ? -4.392 6.326 -1.212 1.00 98.31 94 PRO A N 1
ATOM 698 C CA . PRO A 1 94 ? -5.516 7.157 -0.773 1.00 98.31 94 PRO A CA 1
ATOM 699 C C . PRO A 1 94 ? -6.788 6.358 -0.459 1.00 98.31 94 PRO A C 1
ATOM 701 O O . PRO A 1 94 ? -7.411 6.559 0.584 1.00 98.31 94 PRO A O 1
ATOM 704 N N . ASP A 1 95 ? -7.137 5.388 -1.311 1.00 97.88 95 ASP A N 1
ATOM 705 C CA . ASP A 1 95 ? -8.319 4.541 -1.114 1.00 97.88 95 ASP A CA 1
ATOM 706 C C . ASP A 1 95 ? -8.185 3.664 0.135 1.00 97.88 95 ASP A C 1
ATOM 708 O O . ASP A 1 95 ? -9.144 3.498 0.894 1.00 97.88 95 ASP A O 1
ATOM 712 N N . ALA A 1 96 ? -6.991 3.106 0.360 1.00 97.31 96 ALA A N 1
ATOM 713 C CA . ALA A 1 96 ? -6.707 2.306 1.543 1.00 97.31 96 ALA A CA 1
ATOM 714 C C . ALA A 1 96 ? -6.808 3.149 2.822 1.00 97.31 96 ALA A C 1
ATOM 716 O O . ALA A 1 96 ? -7.416 2.705 3.794 1.00 97.31 96 ALA A O 1
ATOM 717 N N . LEU A 1 97 ? -6.267 4.370 2.822 1.00 97.88 97 LEU A N 1
ATOM 718 C CA . LEU A 1 97 ? -6.367 5.295 3.955 1.00 97.88 97 LEU A CA 1
ATOM 719 C C . LEU A 1 97 ? -7.817 5.676 4.249 1.00 97.88 97 LEU A C 1
ATOM 721 O O . LEU A 1 97 ? -8.234 5.614 5.406 1.00 97.88 97 LEU A O 1
ATOM 725 N N . GLY A 1 98 ? -8.602 5.980 3.212 1.00 97.94 98 GLY A N 1
ATOM 726 C CA . GLY A 1 98 ? -10.032 6.248 3.350 1.00 97.94 98 GLY A CA 1
ATOM 727 C C . GLY A 1 98 ? -10.789 5.068 3.966 1.00 97.94 98 GLY A C 1
ATOM 728 O O . GLY A 1 98 ? -11.597 5.253 4.875 1.00 97.94 98 GLY A O 1
ATOM 729 N N . GLU A 1 99 ? -10.493 3.836 3.542 1.00 98.12 99 GLU A N 1
ATOM 730 C CA . GLU A 1 99 ? -11.097 2.625 4.114 1.00 98.12 99 GLU A CA 1
ATOM 731 C C . GLU A 1 99 ? -10.716 2.419 5.593 1.00 98.12 99 GLU A C 1
ATOM 733 O O . GLU A 1 99 ? -11.576 2.065 6.408 1.00 98.12 99 GLU A O 1
ATOM 738 N N . ILE A 1 100 ? -9.456 2.681 5.970 1.00 98.44 100 ILE A N 1
ATOM 739 C CA . ILE A 1 100 ? -9.015 2.620 7.373 1.00 98.44 100 ILE A CA 1
ATOM 740 C C . ILE A 1 100 ? -9.750 3.686 8.200 1.00 98.44 100 ILE A C 1
ATOM 742 O O . ILE A 1 100 ? -10.284 3.353 9.258 1.00 98.44 100 ILE A O 1
ATOM 746 N N . GLY A 1 101 ? -9.826 4.929 7.713 1.00 98.25 101 GLY A N 1
ATOM 747 C CA . GLY A 1 101 ? -10.518 6.033 8.385 1.00 98.25 101 GLY A CA 1
ATOM 748 C C . GLY A 1 101 ? -11.992 5.727 8.639 1.00 98.25 101 GLY A C 1
ATOM 749 O O . GLY A 1 101 ? -12.436 5.739 9.786 1.00 98.25 101 GLY A O 1
ATOM 750 N N . LEU A 1 102 ? -12.724 5.316 7.598 1.00 97.88 102 LEU A N 1
ATOM 751 C CA . LEU A 1 102 ? -14.129 4.909 7.717 1.00 97.88 102 LEU A CA 1
ATOM 752 C C . LEU A 1 102 ? -14.323 3.771 8.729 1.00 97.88 102 LEU A C 1
ATOM 754 O O . LEU A 1 102 ? -15.289 3.770 9.495 1.00 97.88 102 LEU A O 1
ATOM 758 N N . THR A 1 103 ? -13.396 2.811 8.758 1.00 98.25 103 THR A N 1
ATOM 759 C CA . THR A 1 103 ? -13.442 1.698 9.715 1.00 98.25 103 THR A CA 1
ATOM 760 C C . THR A 1 103 ? -13.214 2.180 11.149 1.00 98.25 103 THR A C 1
ATOM 762 O O . THR A 1 103 ? -13.945 1.763 12.049 1.00 98.25 103 THR A O 1
ATOM 765 N N . ARG A 1 104 ? -12.240 3.074 11.381 1.00 98.44 104 ARG A N 1
ATOM 766 C CA . ARG A 1 104 ? -11.985 3.658 12.709 1.00 98.44 104 ARG A CA 1
ATOM 767 C C . ARG A 1 104 ? -13.198 4.434 13.217 1.00 98.44 104 ARG A C 1
ATOM 769 O O . ARG A 1 104 ? -13.661 4.144 14.319 1.00 98.44 104 ARG A O 1
ATOM 776 N N . SER A 1 105 ? -13.789 5.293 12.387 1.00 98.19 105 SER A N 1
ATOM 777 C CA . SER A 1 105 ? -14.999 6.041 12.749 1.00 98.19 105 SER A CA 1
ATOM 778 C C . SER A 1 105 ? -16.190 5.126 13.050 1.00 98.19 105 SER A C 1
ATOM 780 O O . SER A 1 105 ? -16.964 5.381 13.973 1.00 98.19 105 SER A O 1
ATOM 782 N N . ALA A 1 106 ? -16.342 4.018 12.315 1.00 98.44 106 ALA A N 1
ATOM 783 C CA . ALA A 1 106 ? -17.383 3.034 12.603 1.00 98.44 106 ALA A CA 1
ATOM 784 C C . ALA A 1 106 ? -17.177 2.352 13.967 1.00 98.44 106 ALA A C 1
ATOM 786 O O . ALA A 1 106 ? -18.149 2.108 14.687 1.00 98.44 106 ALA A O 1
ATOM 787 N N . TYR A 1 107 ? -15.927 2.061 14.342 1.00 98.50 107 TYR A N 1
ATOM 788 C CA . TYR A 1 107 ? -15.612 1.479 15.648 1.00 98.50 107 TYR A CA 1
ATOM 789 C C . TYR A 1 107 ? -15.879 2.463 16.780 1.00 98.50 107 TYR A C 1
ATOM 791 O O . TYR A 1 107 ? -16.524 2.087 17.754 1.00 98.50 107 TYR A O 1
ATOM 799 N N . GLU A 1 108 ? -15.448 3.715 16.635 1.00 98.44 108 GLU A N 1
ATOM 800 C CA . GLU A 1 108 ? -15.713 4.784 17.604 1.00 98.44 108 GLU A CA 1
ATOM 801 C C . GLU A 1 108 ? -17.209 4.978 17.824 1.00 98.44 108 GLU A C 1
ATOM 803 O O . GLU A 1 108 ? -17.675 4.932 18.962 1.00 98.44 108 GLU A O 1
ATOM 808 N N . LYS A 1 109 ? -17.982 5.096 16.737 1.00 98.50 109 LYS A N 1
ATOM 809 C CA . LYS A 1 109 ? -19.440 5.208 16.810 1.00 98.50 109 LYS A CA 1
ATOM 810 C C . LYS A 1 109 ? -20.050 4.032 17.569 1.00 98.50 109 LYS A C 1
ATOM 812 O O . LYS A 1 109 ? -20.835 4.232 18.491 1.00 98.50 109 LYS A O 1
ATOM 817 N N . ARG A 1 110 ? -19.653 2.800 17.234 1.00 98.50 110 ARG A N 1
ATOM 818 C CA . ARG A 1 110 ? -20.172 1.609 17.915 1.00 98.50 110 ARG A CA 1
ATOM 819 C C . ARG A 1 110 ? -19.778 1.567 19.395 1.00 98.50 110 ARG A C 1
ATOM 821 O O . ARG A 1 110 ? -20.553 1.054 20.204 1.00 98.50 110 ARG A O 1
ATOM 828 N N . THR A 1 111 ? -18.596 2.069 19.747 1.00 98.44 111 THR A N 1
ATOM 829 C CA . THR A 1 111 ? -18.148 2.220 21.136 1.00 98.44 111 THR A CA 1
ATOM 830 C C . THR A 1 111 ? -18.998 3.236 21.894 1.00 98.44 111 THR A C 1
ATOM 832 O O . THR A 1 111 ? -19.403 2.925 23.011 1.00 98.44 111 THR A O 1
ATOM 835 N N . ILE A 1 112 ? -19.339 4.377 21.289 1.00 98.25 112 ILE A N 1
ATOM 836 C CA . ILE A 1 112 ? -20.263 5.364 21.874 1.00 98.25 112 ILE A CA 1
ATOM 837 C C . ILE A 1 112 ? -21.641 4.730 22.111 1.00 98.25 112 ILE A C 1
ATOM 839 O O . ILE A 1 112 ? -22.183 4.831 23.210 1.00 98.25 112 ILE A O 1
ATOM 843 N N . ASP A 1 113 ? -22.176 3.995 21.132 1.00 98.19 113 ASP A N 1
ATOM 844 C CA . ASP A 1 113 ? -23.454 3.288 21.287 1.00 98.19 113 ASP A CA 1
ATOM 845 C C . ASP A 1 113 ? -23.406 2.270 22.444 1.00 98.19 113 ASP A C 1
ATOM 847 O O . ASP A 1 113 ? -24.365 2.129 23.201 1.00 98.19 113 ASP A O 1
ATOM 851 N N . GLU A 1 114 ? -22.280 1.568 22.624 1.00 98.19 114 GLU A N 1
ATOM 852 C CA . GLU A 1 114 ? -22.110 0.631 23.742 1.00 98.19 114 GLU A CA 1
ATOM 853 C C . GLU A 1 114 ? -21.995 1.359 25.090 1.00 98.19 114 GLU A C 1
ATOM 855 O O . GLU A 1 114 ? -22.510 0.854 26.086 1.00 98.19 114 GLU A O 1
ATOM 860 N N . GLN A 1 115 ? -21.377 2.544 25.137 1.00 97.94 115 GLN A N 1
ATOM 861 C CA . GLN A 1 115 ? -21.269 3.363 26.353 1.00 97.94 115 GLN A CA 1
ATOM 862 C C . GLN A 1 115 ? -22.635 3.811 26.883 1.00 97.94 115 GLN A C 1
ATOM 864 O O . GLN A 1 115 ? -22.828 3.875 28.097 1.00 97.94 115 GLN A O 1
ATOM 869 N N . LEU A 1 116 ? -23.600 4.058 25.990 1.00 97.38 116 LEU A N 1
ATOM 870 C CA . LEU A 1 116 ? -24.981 4.384 26.369 1.00 97.38 116 LEU A CA 1
ATOM 871 C C . LEU A 1 116 ? -25.694 3.215 27.064 1.00 97.38 116 LEU A C 1
ATOM 873 O O . LEU A 1 116 ? -26.592 3.434 27.875 1.00 97.38 116 LEU A O 1
ATOM 877 N N . VAL A 1 117 ? -25.292 1.977 26.763 1.00 97.38 117 VAL A N 1
ATOM 878 C CA . VAL A 1 117 ? -25.844 0.758 27.378 1.00 97.38 117 VAL A CA 1
ATOM 879 C C . VAL A 1 117 ? -25.038 0.343 28.614 1.00 97.38 117 VAL A C 1
ATOM 881 O O . VAL A 1 117 ? -25.596 -0.200 29.568 1.00 97.38 117 VAL A O 1
ATOM 884 N N . LYS A 1 118 ? -23.721 0.578 28.610 1.00 96.75 118 LYS A N 1
ATOM 885 C CA . LYS A 1 118 ? -22.774 0.149 29.647 1.00 96.75 118 LYS A CA 1
ATOM 886 C C . LYS A 1 118 ? -21.785 1.267 29.972 1.00 96.75 118 LYS A C 1
ATOM 888 O O . LYS A 1 118 ? -20.866 1.547 29.207 1.00 96.75 118 LYS A O 1
ATOM 893 N N . SER A 1 119 ? -21.900 1.831 31.171 1.00 93.56 119 SER A N 1
ATOM 894 C CA . SER A 1 119 ? -21.080 2.968 31.614 1.00 93.56 119 SER A CA 1
ATOM 895 C C . SER A 1 119 ? -19.592 2.656 31.831 1.00 93.56 119 SER A C 1
ATOM 897 O O . SER A 1 119 ? -18.791 3.578 31.942 1.00 93.56 119 SER A O 1
ATOM 899 N N . ASN A 1 120 ? -19.194 1.381 31.889 1.00 96.38 120 ASN A N 1
ATOM 900 C CA . ASN A 1 120 ? -17.802 0.969 32.105 1.00 96.38 120 ASN A CA 1
ATOM 901 C C . ASN A 1 120 ? -16.992 0.781 30.807 1.00 96.38 120 ASN A C 1
ATOM 903 O O . ASN A 1 120 ? -15.856 0.306 30.857 1.00 96.38 120 ASN A O 1
ATOM 907 N N . ILE A 1 121 ? -17.563 1.104 29.645 1.00 97.62 121 ILE A N 1
ATOM 908 C CA . ILE A 1 121 ? -16.868 0.982 28.363 1.00 97.62 121 ILE A CA 1
ATOM 909 C C . ILE A 1 121 ? -15.960 2.193 28.154 1.00 97.62 121 ILE A C 1
ATOM 911 O O . ILE A 1 121 ? -16.415 3.328 28.057 1.00 97.62 121 ILE A O 1
ATOM 915 N N . VAL A 1 122 ? -14.659 1.945 28.040 1.00 97.31 122 VAL A N 1
ATOM 916 C CA . VAL A 1 122 ? -13.666 2.987 27.746 1.00 97.31 122 VAL A CA 1
ATOM 917 C C . VAL A 1 122 ? -13.648 3.288 26.245 1.00 97.31 122 VAL A C 1
ATOM 919 O O . VAL A 1 122 ? -13.730 2.365 25.422 1.00 97.31 122 VAL A O 1
ATOM 922 N N . SER A 1 123 ? -13.516 4.573 25.904 1.00 97.50 123 SER A N 1
ATOM 923 C CA . SER A 1 123 ? -13.362 5.052 24.527 1.00 97.50 123 SER A CA 1
ATOM 924 C C . SER A 1 123 ? -12.152 4.415 23.834 1.00 97.50 123 SER A C 1
ATOM 926 O O . SER A 1 123 ? -11.242 3.876 24.470 1.00 97.50 123 SER A O 1
ATOM 928 N N . ILE A 1 124 ? -12.160 4.405 22.502 1.00 97.81 124 ILE A N 1
ATOM 929 C CA . ILE A 1 124 ? -11.000 3.946 21.738 1.00 97.81 124 ILE A CA 1
ATOM 930 C C . ILE A 1 124 ? -9.992 5.092 21.669 1.00 97.81 124 ILE A C 1
ATOM 932 O O . ILE A 1 124 ? -10.352 6.200 21.295 1.00 97.81 124 ILE A O 1
ATOM 936 N N . GLU A 1 125 ? -8.741 4.799 22.008 1.00 97.06 125 GLU A N 1
ATOM 937 C CA . GLU A 1 125 ? -7.603 5.693 21.805 1.00 97.06 125 GLU A CA 1
ATOM 938 C C . GLU A 1 125 ? -6.709 5.088 20.723 1.00 97.06 125 GLU A C 1
ATOM 940 O O . GLU A 1 125 ? -6.328 3.909 20.803 1.00 97.06 125 GLU A O 1
ATOM 945 N N . TRP A 1 126 ? -6.395 5.873 19.694 1.00 97.50 126 TRP A N 1
ATOM 946 C CA . TRP A 1 126 ? -5.524 5.436 18.613 1.00 97.50 126 TRP A CA 1
ATOM 947 C C . TRP A 1 126 ? -4.066 5.761 18.939 1.00 97.50 126 TRP A C 1
ATOM 949 O O . TRP A 1 126 ? -3.761 6.898 19.282 1.00 97.50 126 TRP A O 1
ATOM 959 N N . PRO A 1 127 ? -3.130 4.801 18.801 1.00 97.00 127 PRO A N 1
ATOM 960 C CA . PRO A 1 127 ? -1.711 5.075 19.045 1.00 97.00 127 PRO A CA 1
ATOM 961 C C . PRO A 1 127 ? -1.127 6.142 18.116 1.00 97.00 127 PRO A C 1
ATOM 963 O O . PRO A 1 127 ? -0.198 6.850 18.487 1.00 97.00 127 PRO A O 1
ATOM 966 N N . VAL A 1 128 ? -1.645 6.204 16.889 1.00 97.00 128 VAL A N 1
ATOM 967 C CA . VAL A 1 128 ? -1.278 7.185 15.872 1.00 97.00 128 VAL A CA 1
ATOM 968 C C . VAL A 1 128 ? -2.555 7.615 15.176 1.00 97.00 128 VAL A C 1
ATOM 970 O O . VAL A 1 128 ? -3.304 6.762 14.676 1.00 97.00 128 VAL A O 1
ATOM 973 N N . GLU A 1 129 ? -2.785 8.922 15.145 1.00 95.00 129 GLU A N 1
ATOM 974 C CA . GLU A 1 129 ? -3.917 9.506 14.440 1.00 95.00 129 GLU A CA 1
ATOM 975 C C . GLU A 1 129 ? -3.774 9.341 12.929 1.00 95.00 129 GLU A C 1
ATOM 977 O O . GLU A 1 129 ? -2.671 9.266 12.380 1.00 95.00 129 GLU A O 1
ATOM 982 N N . LEU A 1 130 ? -4.916 9.227 12.256 1.00 95.56 130 LEU A N 1
ATOM 983 C CA . LEU A 1 130 ? -4.951 9.355 10.806 1.00 95.56 130 LEU A CA 1
ATOM 984 C C . LEU A 1 130 ? -5.075 10.834 10.438 1.00 95.56 130 LEU A C 1
ATOM 986 O O . LEU A 1 130 ? -5.636 11.604 11.218 1.00 95.56 130 LEU A O 1
ATOM 990 N N . PRO A 1 131 ? -4.621 11.219 9.238 1.00 92.12 131 PRO A N 1
ATOM 991 C CA . PRO A 1 131 ? -4.987 12.502 8.659 1.00 92.12 131 PRO A CA 1
ATOM 992 C C . PRO A 1 131 ? -6.509 12.681 8.683 1.00 92.12 131 PRO A C 1
ATOM 994 O O . PRO A 1 131 ? -7.245 11.759 8.319 1.00 92.12 131 PRO A O 1
ATOM 997 N N . GLU A 1 132 ? -6.985 13.854 9.112 1.00 89.06 132 GLU A N 1
ATOM 998 C CA . GLU A 1 132 ? -8.425 14.162 9.164 1.00 89.06 132 GLU A CA 1
ATOM 999 C C . GLU A 1 132 ? -9.062 14.060 7.770 1.00 89.06 132 GLU A C 1
ATOM 1001 O O . GLU A 1 132 ? -10.192 13.596 7.609 1.00 89.06 132 GLU A O 1
ATOM 1006 N N . GLN A 1 133 ? -8.301 14.452 6.749 1.00 92.56 133 GLN A N 1
ATOM 1007 C CA . GLN A 1 133 ? -8.640 14.296 5.344 1.00 92.56 133 GLN A CA 1
ATOM 1008 C C . GLN A 1 133 ? -7.543 13.490 4.661 1.00 92.56 133 GLN A C 1
ATOM 1010 O O . GLN A 1 133 ? -6.368 13.642 4.982 1.00 92.56 133 GLN A O 1
ATOM 1015 N N . VAL A 1 134 ? -7.920 12.641 3.702 1.00 93.94 134 VAL A N 1
ATOM 1016 C CA . VAL A 1 134 ? -6.929 11.940 2.880 1.00 93.94 134 VAL A CA 1
ATOM 1017 C C . VAL A 1 134 ? -6.116 12.997 2.126 1.00 93.94 134 VAL A C 1
ATOM 1019 O O . VAL A 1 134 ? -6.727 13.801 1.415 1.00 93.94 134 VAL A O 1
ATOM 1022 N N . PRO A 1 135 ? -4.778 13.022 2.265 1.00 95.69 135 PRO A N 1
ATOM 1023 C CA . PRO A 1 135 ? -3.971 14.048 1.619 1.00 95.69 135 PRO A CA 1
ATOM 1024 C C . PRO A 1 135 ? -4.138 14.015 0.101 1.00 95.69 135 PRO A C 1
ATOM 1026 O O . PRO A 1 135 ? -4.430 12.967 -0.477 1.00 95.69 135 PRO A O 1
ATOM 1029 N N . ALA A 1 136 ? -3.967 15.162 -0.556 1.00 95.06 136 ALA A N 1
ATOM 1030 C CA . ALA A 1 136 ? -4.152 15.269 -2.002 1.00 95.06 136 ALA A CA 1
ATOM 1031 C C . ALA A 1 136 ? -2.972 14.669 -2.782 1.00 95.06 136 ALA A C 1
ATOM 1033 O O . ALA A 1 136 ? -3.155 14.114 -3.870 1.00 95.06 136 ALA A O 1
ATOM 1034 N N . THR A 1 137 ? -1.762 14.759 -2.225 1.00 97.06 137 THR A N 1
ATOM 1035 C CA . THR A 1 137 ? -0.535 14.293 -2.873 1.00 97.06 137 THR A CA 1
ATOM 1036 C C . THR A 1 137 ? 0.273 13.346 -1.989 1.00 97.06 137 THR A C 1
ATOM 1038 O O . THR A 1 137 ? 0.177 13.362 -0.760 1.00 97.06 137 THR A O 1
ATOM 1041 N N . GLU A 1 138 ? 1.114 12.529 -2.631 1.00 96.38 138 GLU A N 1
ATOM 1042 C CA . GLU A 1 138 ? 2.084 11.678 -1.932 1.00 96.38 138 GLU A CA 1
ATOM 1043 C C . GLU A 1 138 ? 3.049 12.516 -1.082 1.00 96.38 138 GLU A C 1
ATOM 1045 O O . GLU A 1 138 ? 3.493 12.077 -0.019 1.00 96.38 138 GLU A O 1
ATOM 1050 N N . ASP A 1 139 ? 3.362 13.730 -1.546 1.00 95.75 139 ASP A N 1
ATOM 1051 C CA . ASP A 1 139 ? 4.233 14.659 -0.841 1.00 95.75 139 ASP A CA 1
ATOM 1052 C C . ASP A 1 139 ? 3.625 15.131 0.475 1.00 95.75 139 ASP A C 1
ATOM 1054 O O . ASP A 1 139 ? 4.293 15.041 1.507 1.00 95.75 139 ASP A O 1
ATOM 1058 N N . ASP A 1 140 ? 2.360 15.545 0.451 1.00 95.88 140 ASP A N 1
ATOM 1059 C CA . ASP A 1 140 ? 1.629 15.970 1.646 1.00 95.88 140 ASP A CA 1
ATOM 1060 C C . ASP A 1 140 ? 1.558 14.827 2.662 1.00 95.88 140 ASP A C 1
ATOM 1062 O O . ASP A 1 140 ? 1.940 14.982 3.824 1.00 95.88 140 ASP A O 1
ATOM 1066 N N . PHE A 1 141 ? 1.172 13.632 2.201 1.00 96.31 141 PHE A N 1
ATOM 1067 C CA . PHE A 1 141 ? 1.044 12.473 3.079 1.00 96.31 141 PHE A CA 1
ATOM 1068 C C . PHE A 1 141 ? 2.377 12.057 3.710 1.00 96.31 141 PHE A C 1
ATOM 1070 O O . PHE A 1 141 ? 2.438 11.673 4.879 1.00 96.31 141 PHE A O 1
ATOM 1077 N N . TRP A 1 142 ? 3.473 12.157 2.958 1.00 95.69 142 TRP A N 1
ATOM 1078 C CA . TRP A 1 142 ? 4.805 11.892 3.487 1.00 95.69 142 TRP A CA 1
ATOM 1079 C C . TRP A 1 142 ? 5.181 12.826 4.639 1.00 95.69 142 TRP A C 1
ATOM 1081 O O . TRP A 1 142 ? 5.739 12.358 5.636 1.00 95.69 142 TRP A O 1
ATOM 1091 N N . GLN A 1 143 ? 4.881 14.123 4.510 1.00 94.81 143 GLN A N 1
ATOM 1092 C CA . GLN A 1 143 ? 5.176 15.102 5.558 1.00 94.81 143 GLN A CA 1
ATOM 1093 C C . GLN A 1 143 ? 4.385 14.809 6.834 1.00 94.81 143 GLN A C 1
ATOM 1095 O O . GLN A 1 143 ? 4.955 14.836 7.925 1.00 94.81 143 GLN A O 1
ATOM 1100 N N . GLU A 1 144 ? 3.109 14.450 6.697 1.00 94.25 144 GLU A N 1
ATOM 1101 C CA . GLU A 1 144 ? 2.244 14.085 7.825 1.00 94.25 144 GLU A CA 1
ATOM 1102 C C . GLU A 1 144 ? 2.693 12.804 8.536 1.00 94.25 144 GLU A C 1
ATOM 1104 O O . GLU A 1 144 ? 2.551 12.671 9.750 1.00 94.25 144 GLU A O 1
ATOM 1109 N N . CYS A 1 145 ? 3.283 11.855 7.806 1.00 93.56 145 CYS A N 1
ATOM 1110 C CA . CYS A 1 145 ? 3.790 10.622 8.402 1.00 93.56 145 CYS A CA 1
ATOM 1111 C C . CYS A 1 145 ? 5.110 10.811 9.173 1.00 93.56 145 CYS A C 1
ATOM 1113 O O . CYS A 1 145 ? 5.549 9.867 9.837 1.00 93.56 145 CYS A O 1
ATOM 1115 N N . HIS A 1 146 ? 5.752 11.983 9.073 1.00 92.81 146 HIS A N 1
ATOM 1116 C CA . HIS A 1 146 ? 7.044 12.307 9.692 1.00 92.81 146 HIS A CA 1
ATOM 1117 C C . HIS A 1 146 ? 8.140 11.258 9.418 1.00 92.81 146 HIS A C 1
ATOM 1119 O O . HIS A 1 146 ? 8.917 10.881 10.299 1.00 92.81 146 HIS A O 1
ATOM 1125 N N . LEU A 1 147 ? 8.191 10.753 8.183 1.00 92.31 147 LEU A N 1
ATOM 1126 C CA . LEU A 1 147 ? 9.126 9.706 7.781 1.00 92.31 147 LEU A CA 1
ATOM 1127 C C . LEU A 1 147 ? 10.476 10.289 7.348 1.00 92.31 147 LEU A C 1
ATOM 1129 O O . LEU A 1 147 ? 10.554 11.321 6.681 1.00 92.31 147 LEU A O 1
ATOM 1133 N N . VAL A 1 148 ? 11.557 9.584 7.688 1.00 92.69 148 VAL A N 1
ATOM 1134 C CA . VAL A 1 148 ? 12.922 9.943 7.280 1.00 92.69 148 VAL A CA 1
ATOM 1135 C C . VAL A 1 148 ? 13.310 9.124 6.056 1.00 92.69 148 VAL A C 1
ATOM 1137 O O . VAL A 1 148 ? 13.368 7.897 6.127 1.00 92.69 148 VAL A O 1
ATOM 1140 N N . LEU A 1 149 ? 13.583 9.798 4.937 1.00 91.38 149 LEU A N 1
ATOM 1141 C CA . LEU A 1 149 ? 13.939 9.135 3.685 1.00 91.38 149 LEU A CA 1
ATOM 1142 C C . LEU A 1 149 ? 15.422 8.724 3.696 1.00 91.38 149 LEU A C 1
ATOM 1144 O O . LEU A 1 149 ? 16.286 9.584 3.894 1.00 91.38 149 LEU A O 1
ATOM 1148 N N . PRO A 1 150 ? 15.752 7.442 3.462 1.00 89.94 150 PRO A N 1
ATOM 1149 C CA . PRO A 1 150 ? 17.135 7.019 3.283 1.00 89.94 150 PRO A CA 1
ATOM 1150 C C . PRO A 1 150 ? 17.755 7.601 2.005 1.00 89.94 150 PRO A C 1
ATOM 1152 O O . PRO A 1 150 ? 17.076 7.782 0.995 1.00 89.94 150 PRO A O 1
ATOM 1155 N N . GLN A 1 151 ? 19.070 7.826 2.025 1.00 93.38 151 GLN A N 1
ATOM 1156 C CA . GLN A 1 151 ? 19.825 8.201 0.827 1.00 93.38 151 GLN A CA 1
ATOM 1157 C C . GLN A 1 151 ? 19.884 7.021 -0.156 1.00 93.38 151 GLN A C 1
ATOM 1159 O O . GLN A 1 151 ? 20.284 5.919 0.220 1.00 93.38 151 GLN A O 1
ATOM 1164 N N . ALA A 1 152 ? 19.497 7.251 -1.411 1.00 94.56 152 ALA A N 1
ATOM 1165 C CA . ALA A 1 152 ? 19.557 6.277 -2.506 1.00 94.56 152 ALA A CA 1
ATOM 1166 C C . ALA A 1 152 ? 19.603 6.999 -3.871 1.00 94.56 152 ALA A C 1
ATOM 1168 O O . ALA A 1 152 ? 19.587 8.228 -3.917 1.00 94.56 152 ALA A O 1
ATOM 1169 N N . SER A 1 153 ? 19.639 6.273 -4.994 1.00 95.69 153 SER A N 1
ATOM 1170 C CA . SER A 1 153 ? 19.431 6.890 -6.317 1.00 95.69 153 SER A CA 1
ATOM 1171 C C . SER A 1 153 ? 18.001 7.445 -6.454 1.00 95.69 153 SER A C 1
ATOM 1173 O O . SER A 1 153 ? 17.114 6.972 -5.742 1.00 95.69 153 SER A O 1
ATOM 1175 N N . PRO A 1 154 ? 17.722 8.414 -7.349 1.00 96.81 154 PRO A N 1
ATOM 1176 C CA . PRO A 1 154 ? 16.401 9.048 -7.439 1.00 96.81 154 PRO A CA 1
ATOM 1177 C C . PRO A 1 154 ? 15.236 8.060 -7.612 1.00 96.81 154 PRO A C 1
ATOM 1179 O O . PRO A 1 154 ? 14.260 8.113 -6.862 1.00 96.81 154 PRO A O 1
ATOM 1182 N N . VAL A 1 155 ? 15.351 7.099 -8.537 1.00 97.44 155 VAL A N 1
ATOM 1183 C CA . VAL A 1 155 ? 14.309 6.077 -8.746 1.00 97.44 155 VAL A CA 1
ATOM 1184 C C . VAL A 1 155 ? 14.154 5.129 -7.546 1.00 97.44 155 VAL A C 1
ATOM 1186 O O . VAL A 1 155 ? 13.038 4.729 -7.208 1.00 97.44 155 VAL A O 1
ATOM 1189 N N . ALA A 1 156 ? 15.252 4.807 -6.854 1.00 97.44 156 ALA A N 1
ATOM 1190 C CA . ALA A 1 156 ? 15.218 3.998 -5.638 1.00 97.44 156 ALA A CA 1
ATOM 1191 C C . ALA A 1 156 ? 14.598 4.764 -4.462 1.00 97.44 156 ALA A C 1
ATOM 1193 O O . ALA A 1 156 ? 13.841 4.181 -3.692 1.00 97.44 156 ALA A O 1
ATOM 1194 N N . GLN A 1 157 ? 14.876 6.066 -4.340 1.00 96.94 157 GLN A N 1
ATOM 1195 C CA . GLN A 1 157 ? 14.259 6.938 -3.342 1.00 96.94 157 GLN A CA 1
ATOM 1196 C C . GLN A 1 157 ? 12.745 7.000 -3.534 1.00 96.94 157 GLN A C 1
ATOM 1198 O O . GLN A 1 157 ? 12.018 6.841 -2.558 1.00 96.94 157 GLN A O 1
ATOM 1203 N N . ALA A 1 158 ? 12.267 7.152 -4.773 1.00 96.88 158 ALA A N 1
ATOM 1204 C CA . ALA A 1 158 ? 10.836 7.126 -5.071 1.00 96.88 158 ALA A CA 1
ATOM 1205 C C . ALA A 1 158 ? 10.187 5.801 -4.623 1.00 96.88 158 ALA A C 1
ATOM 1207 O O . ALA A 1 158 ? 9.212 5.809 -3.874 1.00 96.88 158 ALA A O 1
ATOM 1208 N N . ALA A 1 159 ? 10.781 4.658 -4.984 1.00 97.62 159 ALA A N 1
ATOM 1209 C CA . ALA A 1 159 ? 10.253 3.350 -4.592 1.00 97.62 159 ALA A CA 1
ATOM 1210 C C . ALA A 1 159 ? 10.300 3.109 -3.073 1.00 97.62 159 ALA A C 1
ATOM 1212 O O . ALA A 1 159 ? 9.353 2.565 -2.498 1.00 97.62 159 ALA A O 1
ATOM 1213 N N . LEU A 1 160 ? 11.381 3.525 -2.404 1.00 97.25 160 LEU A N 1
ATOM 1214 C CA . LEU A 1 160 ? 11.515 3.446 -0.948 1.00 97.25 160 LEU A CA 1
ATOM 1215 C C . LEU A 1 160 ? 10.474 4.311 -0.246 1.00 97.25 160 LEU A C 1
ATOM 1217 O O . LEU A 1 160 ? 9.843 3.847 0.702 1.00 97.25 160 LEU A O 1
ATOM 1221 N N . ARG A 1 161 ? 10.260 5.534 -0.733 1.00 97.44 161 ARG A N 1
ATOM 1222 C CA . ARG A 1 161 ? 9.264 6.458 -0.203 1.00 97.44 161 ARG A CA 1
ATOM 1223 C C . ARG A 1 161 ? 7.878 5.821 -0.202 1.00 97.44 161 ARG A C 1
ATOM 1225 O O . ARG A 1 161 ? 7.280 5.649 0.860 1.00 97.44 161 ARG A O 1
ATOM 1232 N N . THR A 1 162 ? 7.414 5.378 -1.368 1.00 97.62 162 THR A N 1
ATOM 1233 C CA . THR A 1 162 ? 6.116 4.714 -1.500 1.00 97.62 162 THR A CA 1
ATOM 1234 C C . THR A 1 162 ? 6.059 3.433 -0.660 1.00 97.62 162 THR A C 1
ATOM 1236 O O . THR A 1 162 ? 5.054 3.174 -0.002 1.00 97.62 162 THR A O 1
ATOM 1239 N N . THR A 1 163 ? 7.146 2.654 -0.594 1.00 98.19 163 THR A N 1
ATOM 1240 C CA . THR A 1 163 ? 7.231 1.460 0.267 1.00 98.19 163 THR A CA 1
ATOM 1241 C C . THR A 1 163 ? 7.009 1.798 1.740 1.00 98.19 163 THR A C 1
ATOM 1243 O O . THR A 1 163 ? 6.251 1.109 2.416 1.00 98.19 163 THR A O 1
ATOM 1246 N N . MET A 1 164 ? 7.617 2.869 2.249 1.00 98.19 164 MET A N 1
ATOM 1247 C CA . MET A 1 164 ? 7.438 3.284 3.641 1.00 98.19 164 MET A CA 1
ATOM 1248 C C . MET A 1 164 ? 6.012 3.782 3.915 1.00 98.19 164 MET A C 1
ATOM 1250 O O . MET A 1 164 ? 5.466 3.495 4.980 1.00 98.19 164 MET A O 1
ATOM 1254 N N . LEU A 1 165 ? 5.372 4.452 2.950 1.00 98.12 165 LEU A N 1
ATOM 1255 C CA . LEU A 1 165 ? 3.958 4.835 3.048 1.00 98.12 165 LEU A CA 1
ATOM 1256 C C . LEU A 1 165 ? 3.028 3.611 3.060 1.00 98.12 165 LEU A C 1
ATOM 1258 O O . LEU A 1 165 ? 2.064 3.567 3.831 1.00 98.12 165 LEU A O 1
ATOM 1262 N N . VAL A 1 166 ? 3.344 2.577 2.272 1.00 98.25 166 VAL A N 1
ATOM 1263 C CA . VAL A 1 166 ? 2.677 1.266 2.336 1.00 98.25 166 VAL A CA 1
ATOM 1264 C C . VAL A 1 166 ? 2.837 0.657 3.728 1.00 98.25 166 VAL A C 1
ATOM 1266 O O . VAL A 1 166 ? 1.837 0.287 4.344 1.00 98.25 166 VAL A O 1
ATOM 1269 N N . SER A 1 167 ? 4.065 0.584 4.250 1.00 98.12 167 SER A N 1
ATOM 1270 C CA . SER A 1 167 ? 4.351 0.061 5.592 1.00 98.12 167 SER A CA 1
ATOM 1271 C C . SER A 1 167 ? 3.554 0.791 6.671 1.00 98.12 167 SER A C 1
ATOM 1273 O O . SER A 1 167 ? 2.921 0.156 7.517 1.00 98.12 167 SER A O 1
ATOM 1275 N N . TRP A 1 168 ? 3.542 2.124 6.614 1.00 98.12 168 TRP A N 1
ATOM 1276 C CA . TRP A 1 168 ? 2.805 2.973 7.544 1.00 98.12 168 TRP A CA 1
ATOM 1277 C C . TRP A 1 168 ? 1.299 2.685 7.485 1.00 98.12 168 TRP A C 1
ATOM 1279 O O . TRP A 1 168 ? 0.671 2.450 8.519 1.00 98.12 168 TRP A O 1
ATOM 1289 N N . SER A 1 169 ? 0.731 2.596 6.280 1.00 98.25 169 SER A N 1
ATOM 1290 C CA . SER A 1 169 ? -0.700 2.335 6.070 1.00 98.25 169 SER A CA 1
ATOM 1291 C C . SER A 1 169 ? -1.114 0.951 6.581 1.00 98.25 169 SER A C 1
ATOM 1293 O O . SER A 1 169 ? -2.117 0.817 7.289 1.00 98.25 169 SER A O 1
ATOM 1295 N N . VAL A 1 170 ? -0.314 -0.086 6.303 1.00 98.25 170 VAL A N 1
ATOM 1296 C CA . VAL A 1 170 ? -0.560 -1.437 6.835 1.00 98.25 170 VAL A CA 1
ATOM 1297 C C . VAL A 1 170 ? -0.486 -1.441 8.363 1.00 98.25 170 VAL A C 1
ATOM 1299 O O . VAL A 1 170 ? -1.316 -2.074 9.020 1.00 98.25 170 VAL A O 1
ATOM 1302 N N . GLN A 1 171 ? 0.448 -0.697 8.955 1.00 98.25 171 GLN A N 1
ATOM 1303 C CA . GLN A 1 171 ? 0.546 -0.587 10.407 1.00 98.25 171 GLN A CA 1
ATOM 1304 C C . GLN A 1 171 ? -0.696 0.085 11.027 1.00 98.25 171 GLN A C 1
ATOM 1306 O O . GLN A 1 171 ? -1.231 -0.428 12.015 1.00 98.25 171 GLN A O 1
ATOM 1311 N N . ARG A 1 172 ? -1.234 1.154 10.420 1.00 98.31 172 ARG A N 1
ATOM 1312 C CA . ARG A 1 172 ? -2.493 1.782 10.876 1.00 98.31 172 ARG A CA 1
ATOM 1313 C C . ARG A 1 172 ? -3.690 0.842 10.787 1.00 98.31 172 ARG A C 1
ATOM 1315 O O . ARG A 1 172 ? -4.547 0.839 11.682 1.00 98.31 172 ARG A O 1
ATOM 1322 N N . TRP A 1 173 ? -3.745 0.003 9.753 1.00 98.50 173 TRP A N 1
ATOM 1323 C CA . TRP A 1 173 ? -4.760 -1.044 9.661 1.00 98.50 173 TRP A CA 1
ATOM 1324 C C . TRP A 1 173 ? -4.619 -2.078 10.785 1.00 98.50 173 TRP A C 1
ATOM 1326 O O . TRP A 1 173 ? -5.605 -2.430 11.433 1.00 98.50 173 TRP A O 1
ATOM 1336 N N . ARG A 1 174 ? -3.399 -2.531 11.090 1.00 98.25 174 ARG A N 1
ATOM 1337 C CA . ARG A 1 174 ? -3.151 -3.496 12.177 1.00 98.25 174 ARG A CA 1
ATOM 1338 C C . ARG A 1 174 ? -3.554 -2.962 13.549 1.00 98.25 174 ARG A C 1
ATOM 1340 O O . ARG A 1 174 ? -4.108 -3.709 14.357 1.00 98.25 174 ARG A O 1
ATOM 1347 N N . GLU A 1 175 ? -3.317 -1.684 13.815 1.00 98.31 175 GLU A N 1
ATOM 1348 C CA . GLU A 1 175 ? -3.800 -1.013 15.029 1.00 98.31 175 GLU A CA 1
ATOM 1349 C C . GLU A 1 175 ? -5.331 -1.021 15.093 1.00 98.31 175 GLU A C 1
ATOM 1351 O O . GLU A 1 175 ? -5.909 -1.404 16.112 1.00 98.31 175 GLU A O 1
ATOM 1356 N N . THR A 1 176 ? -5.984 -0.719 13.968 1.00 98.44 176 THR A N 1
ATOM 1357 C CA . THR A 1 176 ? -7.447 -0.781 13.823 1.00 98.44 176 THR A CA 1
ATOM 1358 C C . THR A 1 176 ? -7.966 -2.190 14.127 1.00 98.44 176 THR A C 1
ATOM 1360 O O . THR A 1 176 ? -8.864 -2.376 14.948 1.00 98.44 176 THR A O 1
ATOM 1363 N N . MET A 1 177 ? -7.339 -3.225 13.564 1.00 98.38 177 MET A N 1
ATOM 1364 C CA . MET A 1 177 ? -7.695 -4.619 13.849 1.00 98.38 177 MET A CA 1
ATOM 1365 C C . MET A 1 177 ? -7.396 -5.025 15.293 1.00 98.38 177 MET A C 1
ATOM 1367 O O . MET A 1 177 ? -8.122 -5.840 15.861 1.00 98.38 177 MET A O 1
ATOM 1371 N N . THR A 1 178 ? -6.369 -4.463 15.927 1.00 98.06 178 THR A N 1
ATOM 1372 C CA . THR A 1 178 ? -6.077 -4.712 17.346 1.00 98.06 178 THR A CA 1
ATOM 1373 C C . THR A 1 178 ? -7.197 -4.175 18.239 1.00 98.06 178 THR A C 1
ATOM 1375 O O . THR A 1 178 ? -7.608 -4.866 19.173 1.00 98.06 178 THR A O 1
ATOM 1378 N N . ALA A 1 179 ? -7.750 -2.997 17.926 1.00 97.88 179 ALA A N 1
ATOM 1379 C CA . ALA A 1 179 ? -8.905 -2.451 18.639 1.00 97.88 179 ALA A CA 1
ATOM 1380 C C . ALA A 1 179 ? -10.140 -3.360 18.527 1.00 97.88 179 ALA A C 1
ATOM 1382 O O . ALA A 1 179 ? -10.785 -3.607 19.549 1.00 97.88 179 ALA A O 1
ATOM 1383 N N . LEU A 1 180 ? -10.401 -3.913 17.332 1.00 98.25 180 LEU A N 1
ATOM 1384 C CA . LEU A 1 180 ? -11.433 -4.933 17.102 1.00 98.25 180 LEU A CA 1
ATOM 1385 C C . LEU A 1 180 ? -11.190 -6.175 17.972 1.00 98.25 180 LEU A C 1
ATOM 1387 O O . LEU A 1 180 ? -12.068 -6.598 18.715 1.00 98.25 180 LEU A O 1
ATOM 1391 N N . GLY A 1 181 ? -9.983 -6.746 17.924 1.00 97.25 181 GLY A N 1
ATOM 1392 C CA . GLY A 1 181 ? -9.658 -8.002 18.612 1.00 97.25 181 GLY A CA 1
ATOM 1393 C C . GLY A 1 181 ? -9.836 -7.952 20.134 1.00 97.25 181 GLY A C 1
ATOM 1394 O O . GLY A 1 181 ? -10.246 -8.945 20.740 1.00 97.25 181 GLY A O 1
ATOM 1395 N N . ARG A 1 182 ? -9.575 -6.786 20.739 1.00 97.25 182 ARG A N 1
ATOM 1396 C CA . ARG A 1 182 ? -9.657 -6.552 22.190 1.00 97.25 182 ARG A CA 1
ATOM 1397 C C . ARG A 1 182 ? -11.080 -6.338 22.723 1.00 97.25 182 ARG A C 1
ATOM 1399 O O . ARG A 1 182 ? -11.243 -6.276 23.936 1.00 97.25 182 ARG A O 1
ATOM 1406 N N . ARG A 1 183 ? -12.098 -6.182 21.864 1.00 97.88 183 ARG A N 1
ATOM 1407 C CA . ARG A 1 183 ? -13.458 -5.780 22.272 1.00 97.88 183 ARG A CA 1
ATOM 1408 C C . ARG A 1 183 ? -14.517 -6.699 21.667 1.00 97.88 183 ARG A C 1
ATOM 1410 O O . ARG A 1 183 ? -14.758 -6.676 20.463 1.00 97.88 183 ARG A O 1
ATOM 1417 N N . ASP A 1 184 ? -15.187 -7.487 22.505 1.00 97.56 184 ASP A N 1
ATOM 1418 C CA . ASP A 1 184 ? -16.168 -8.484 22.047 1.00 97.56 184 ASP A CA 1
ATOM 1419 C C . ASP A 1 184 ? -17.353 -7.869 21.297 1.00 97.56 184 ASP A C 1
ATOM 1421 O O . ASP A 1 184 ? -17.740 -8.383 20.252 1.00 97.56 184 ASP A O 1
ATOM 1425 N N . TYR A 1 185 ? -17.874 -6.725 21.750 1.00 97.69 185 TYR A N 1
ATOM 1426 C CA . TYR A 1 185 ? -18.993 -6.054 21.079 1.00 97.69 185 TYR A CA 1
ATOM 1427 C C . TYR A 1 185 ? -18.640 -5.566 19.663 1.00 97.69 185 TYR A C 1
ATOM 1429 O O . TYR A 1 185 ? -19.495 -5.591 18.773 1.00 97.69 185 TYR A O 1
ATOM 1437 N N . LEU A 1 186 ? -17.381 -5.177 19.421 1.00 98.31 186 LEU A N 1
ATOM 1438 C CA . LEU A 1 186 ? -16.908 -4.847 18.077 1.00 98.31 186 LEU A CA 1
ATOM 1439 C C . LEU A 1 186 ? -16.808 -6.111 17.222 1.00 98.31 186 LEU A C 1
ATOM 1441 O O . LEU A 1 186 ? -17.287 -6.101 16.094 1.00 98.31 186 LEU A O 1
ATOM 1445 N N . LYS A 1 187 ? -16.264 -7.215 17.753 1.00 98.12 187 LYS A N 1
ATOM 1446 C CA . LYS A 1 187 ? -16.182 -8.497 17.022 1.00 98.12 187 LYS A CA 1
ATOM 1447 C C . LYS A 1 187 ? -17.555 -9.025 16.621 1.00 98.12 187 LYS A C 1
ATOM 1449 O O . LYS A 1 187 ? -17.724 -9.470 15.492 1.00 98.12 187 LYS A O 1
ATOM 1454 N N . THR A 1 188 ? -18.543 -8.936 17.508 1.00 98.00 188 THR A N 1
ATOM 1455 C CA . THR A 1 188 ? -19.925 -9.327 17.195 1.00 98.00 188 THR A CA 1
ATOM 1456 C C . THR A 1 188 ? -20.512 -8.487 16.059 1.00 98.00 188 THR A C 1
ATOM 1458 O O . THR A 1 188 ? -21.266 -9.008 15.246 1.00 98.00 188 THR A O 1
ATOM 1461 N N . THR A 1 189 ? -20.151 -7.202 15.979 1.00 98.25 189 THR A N 1
ATOM 1462 C CA . THR A 1 189 ? -20.709 -6.265 14.989 1.00 98.25 189 THR A CA 1
ATOM 1463 C C . THR A 1 189 ? -19.976 -6.324 13.643 1.00 98.25 189 THR A C 1
ATOM 1465 O O . THR A 1 189 ? -20.608 -6.359 12.593 1.00 98.25 189 THR A O 1
ATOM 1468 N N . PHE A 1 190 ? -18.642 -6.339 13.660 1.00 97.88 190 PHE A N 1
ATOM 1469 C CA . PHE A 1 190 ? -17.788 -6.179 12.475 1.00 97.88 190 PHE A CA 1
ATOM 1470 C C . PHE A 1 190 ? -17.082 -7.473 12.045 1.00 97.88 190 PHE A C 1
ATOM 1472 O O . PHE A 1 190 ? -16.410 -7.511 11.015 1.00 97.88 190 PHE A O 1
ATOM 1479 N N . GLY A 1 191 ? -17.244 -8.554 12.808 1.00 97.06 191 GLY A N 1
ATOM 1480 C CA . GLY A 1 191 ? -16.698 -9.867 12.497 1.00 97.06 191 GLY A CA 1
ATOM 1481 C C . GLY A 1 191 ? -15.242 -10.051 12.929 1.00 97.06 191 GLY A C 1
ATOM 1482 O O . GLY A 1 191 ? -14.787 -9.552 13.960 1.00 97.06 191 GLY A O 1
ATOM 1483 N N . ARG A 1 192 ? -14.512 -10.861 12.154 1.00 96.31 192 ARG A N 1
ATOM 1484 C CA . ARG A 1 192 ? -13.137 -11.277 12.468 1.00 96.31 192 ARG A CA 1
ATOM 1485 C C . ARG A 1 192 ? -12.097 -10.272 11.978 1.00 96.31 192 ARG A C 1
ATOM 1487 O O . ARG A 1 192 ? -12.296 -9.591 10.977 1.00 96.31 192 ARG A O 1
ATOM 1494 N N . GLN A 1 193 ? -10.938 -10.278 12.634 1.00 96.81 193 GLN A N 1
ATOM 1495 C CA . GLN A 1 193 ? -9.767 -9.526 12.188 1.00 96.81 193 GLN A CA 1
ATOM 1496 C C . GLN A 1 193 ? -9.320 -9.971 10.788 1.00 96.81 193 GLN A C 1
ATOM 1498 O O . GLN A 1 193 ? -9.346 -11.161 10.458 1.00 96.81 193 GLN A O 1
ATOM 1503 N N . ARG A 1 194 ? -8.875 -9.004 9.986 1.00 96.88 194 ARG A N 1
ATOM 1504 C CA . ARG A 1 194 ? -8.316 -9.205 8.641 1.00 96.88 194 ARG A CA 1
ATOM 1505 C C . ARG A 1 194 ? -6.870 -8.724 8.600 1.00 96.88 194 ARG A C 1
ATOM 1507 O O . ARG A 1 194 ? -6.459 -7.948 9.460 1.00 96.88 194 ARG A O 1
ATOM 1514 N N . ARG A 1 195 ? -6.082 -9.182 7.626 1.00 96.06 195 ARG A N 1
ATOM 1515 C CA . ARG A 1 195 ? -4.659 -8.809 7.541 1.00 96.06 195 ARG A CA 1
ATOM 1516 C C . ARG A 1 195 ? -4.462 -7.458 6.868 1.00 96.06 195 ARG A C 1
ATOM 1518 O O . ARG A 1 195 ? -3.591 -6.711 7.294 1.00 96.06 195 ARG A O 1
ATOM 1525 N N . LEU A 1 196 ? -5.281 -7.149 5.867 1.00 97.81 196 LEU A N 1
ATOM 1526 C CA . LEU A 1 196 ? -5.264 -5.883 5.131 1.00 97.81 196 LEU A CA 1
ATOM 1527 C C . LEU A 1 196 ? -6.694 -5.324 5.001 1.00 97.81 196 LEU A C 1
ATOM 1529 O O . LEU A 1 196 ? -7.659 -6.056 5.268 1.00 97.81 196 LEU A O 1
ATOM 1533 N N . PRO A 1 197 ? -6.848 -4.050 4.592 1.00 97.94 197 PRO A N 1
ATOM 1534 C CA . PRO A 1 197 ? -8.152 -3.493 4.259 1.00 97.94 197 PRO A CA 1
ATOM 1535 C C . PRO A 1 197 ? -8.898 -4.356 3.220 1.00 97.94 197 PRO A C 1
ATOM 1537 O O . PRO A 1 197 ? -8.262 -4.911 2.317 1.00 97.94 197 PRO A O 1
ATOM 1540 N N . PRO A 1 198 ? -10.230 -4.519 3.330 1.00 97.12 198 PRO A N 1
ATOM 1541 C CA . PRO A 1 198 ? -11.021 -5.379 2.452 1.00 97.12 198 PRO A CA 1
ATOM 1542 C C . PRO A 1 198 ? -10.771 -5.216 0.952 1.00 97.12 198 PRO A C 1
ATOM 1544 O O . PRO A 1 198 ? -10.622 -6.223 0.245 1.00 97.12 198 PRO A O 1
ATOM 1547 N N . ARG A 1 199 ? -10.718 -3.973 0.458 1.00 97.25 199 ARG A N 1
ATOM 1548 C CA . ARG A 1 199 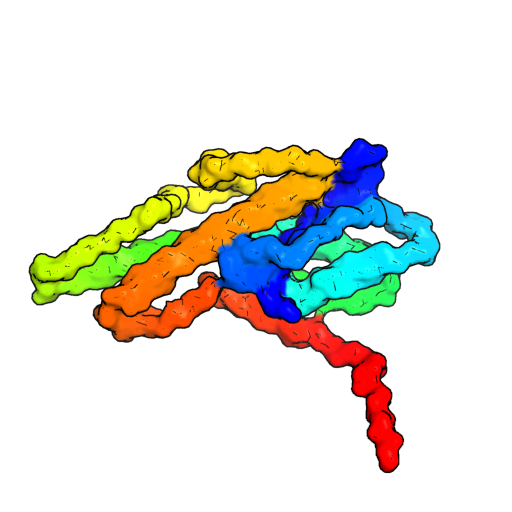? -10.459 -3.711 -0.964 1.00 97.25 199 ARG A CA 1
ATOM 1549 C C . ARG A 1 199 ? -9.043 -4.122 -1.339 1.00 97.25 199 ARG A C 1
ATOM 1551 O O . ARG A 1 199 ? -8.849 -4.777 -2.358 1.00 97.25 199 ARG A O 1
ATOM 1558 N N . TRP A 1 200 ? -8.077 -3.830 -0.474 1.00 97.75 200 TRP A N 1
ATOM 1559 C CA . TRP A 1 200 ? -6.684 -4.231 -0.648 1.00 97.75 200 TRP A CA 1
ATOM 1560 C C . TRP A 1 200 ? -6.531 -5.763 -0.722 1.00 97.75 200 TRP A C 1
ATOM 1562 O O . TRP A 1 200 ? -5.932 -6.270 -1.670 1.00 97.75 200 TRP A O 1
ATOM 1572 N N . GLU A 1 201 ? -7.130 -6.527 0.203 1.00 96.62 201 GLU A N 1
ATOM 1573 C CA . GLU A 1 201 ? -7.095 -8.004 0.159 1.00 96.62 201 GLU A CA 1
ATOM 1574 C C . GLU A 1 201 ? -7.693 -8.559 -1.141 1.00 96.62 201 GLU A C 1
ATOM 1576 O O . GLU A 1 201 ? -7.181 -9.538 -1.684 1.00 96.62 201 GLU A O 1
ATOM 1581 N N . THR A 1 202 ? -8.745 -7.921 -1.660 1.00 96.94 202 THR A N 1
ATOM 1582 C CA . THR A 1 202 ? -9.381 -8.316 -2.926 1.00 96.94 202 THR A CA 1
ATOM 1583 C C . THR A 1 202 ? -8.423 -8.131 -4.102 1.00 96.94 202 THR A C 1
ATOM 1585 O O . THR A 1 202 ? -8.225 -9.060 -4.878 1.00 96.94 202 THR A O 1
ATOM 1588 N N . ARG A 1 203 ? -7.746 -6.978 -4.189 1.00 97.06 203 ARG A N 1
ATOM 1589 C CA . ARG A 1 203 ? -6.743 -6.701 -5.236 1.00 97.06 203 ARG A CA 1
ATOM 1590 C C . ARG A 1 203 ? -5.555 -7.652 -5.176 1.00 97.06 203 ARG A C 1
ATOM 1592 O O . ARG A 1 203 ? -5.040 -8.081 -6.208 1.00 97.06 203 ARG A O 1
ATOM 1599 N N . LEU A 1 204 ? -5.145 -8.013 -3.964 1.00 95.75 204 LEU A N 1
ATOM 1600 C CA . LEU A 1 204 ? -4.117 -9.019 -3.743 1.00 95.75 204 LEU A CA 1
ATOM 1601 C C . LEU A 1 204 ? -4.569 -10.400 -4.235 1.00 95.75 204 LEU A C 1
ATOM 1603 O O . LEU A 1 204 ? -3.799 -11.075 -4.910 1.00 95.75 204 LEU A O 1
ATOM 1607 N N . ALA A 1 205 ? -5.807 -10.809 -3.953 1.00 95.50 205 ALA A N 1
ATOM 1608 C CA . ALA A 1 205 ? -6.359 -12.062 -4.465 1.00 95.50 205 ALA A CA 1
ATOM 1609 C C . ALA A 1 205 ? -6.471 -12.065 -6.001 1.00 95.50 205 ALA A C 1
ATOM 1611 O O . ALA A 1 205 ? -6.078 -13.046 -6.633 1.00 95.50 205 ALA A O 1
ATOM 1612 N N . ASP A 1 206 ? -6.918 -10.959 -6.604 1.00 95.06 206 ASP A N 1
ATOM 1613 C CA . ASP A 1 206 ? -6.987 -10.801 -8.062 1.00 95.06 206 ASP A CA 1
ATOM 1614 C C . ASP A 1 206 ? -5.612 -11.026 -8.711 1.00 95.06 206 ASP A C 1
ATOM 1616 O O . ASP A 1 206 ? -5.501 -11.782 -9.679 1.00 95.06 206 ASP A O 1
ATOM 1620 N N . ALA A 1 207 ? -4.544 -10.470 -8.124 1.00 93.88 207 ALA A N 1
ATOM 1621 C CA . ALA A 1 207 ? -3.178 -10.641 -8.627 1.00 93.88 207 ALA A CA 1
ATOM 1622 C C . ALA A 1 207 ? -2.739 -12.112 -8.699 1.00 93.88 207 ALA A C 1
ATOM 1624 O O . ALA A 1 207 ? -1.969 -12.501 -9.579 1.00 93.88 207 ALA A O 1
ATOM 1625 N N . TYR A 1 208 ? -3.231 -12.945 -7.782 1.00 90.19 208 TYR A N 1
ATOM 1626 C CA . TYR A 1 208 ? -2.910 -14.369 -7.735 1.00 90.19 208 TYR A CA 1
ATOM 1627 C C . TYR A 1 208 ? -3.631 -15.189 -8.802 1.00 90.19 208 TYR A C 1
ATOM 1629 O O . TYR A 1 208 ? -3.060 -16.151 -9.317 1.00 90.19 208 TYR A O 1
ATOM 1637 N N . VAL A 1 209 ? -4.866 -14.814 -9.134 1.00 89.31 209 VAL A N 1
ATOM 1638 C CA . VAL A 1 209 ? -5.723 -15.562 -10.066 1.00 89.31 209 VAL A CA 1
ATOM 1639 C C . VAL A 1 209 ? -5.420 -15.216 -11.525 1.00 89.31 209 VAL A C 1
ATOM 1641 O O . VAL A 1 209 ? -5.575 -16.060 -12.402 1.00 89.31 209 VAL A O 1
ATOM 1644 N N . GLN A 1 210 ? -4.940 -14.003 -11.800 1.00 79.44 210 GLN A N 1
ATOM 1645 C CA . GLN A 1 210 ? -4.677 -13.524 -13.162 1.00 79.44 210 GLN A CA 1
ATOM 1646 C C . GLN A 1 210 ? -3.527 -14.212 -13.900 1.00 79.44 210 GLN A C 1
ATOM 1648 O O . GLN A 1 210 ? -3.310 -13.954 -15.083 1.00 79.44 210 GLN A O 1
ATOM 1653 N N . VAL A 1 211 ? -2.761 -15.063 -13.227 1.00 68.50 211 VAL A N 1
ATOM 1654 C CA . VAL A 1 211 ? -1.593 -15.689 -13.827 1.00 68.50 211 VAL A CA 1
ATOM 1655 C C . VAL A 1 211 ? -1.973 -17.052 -14.405 1.00 68.50 211 VAL A C 1
ATOM 1657 O O . VAL A 1 211 ? -2.138 -17.995 -13.627 1.00 68.50 211 VAL A O 1
ATOM 1660 N N . PRO A 1 212 ? -2.069 -17.205 -15.744 1.00 61.34 212 PRO A N 1
ATOM 1661 C CA . PRO A 1 212 ? -2.270 -18.517 -16.339 1.00 61.34 212 PRO A CA 1
ATOM 1662 C C . PRO A 1 212 ? -1.119 -19.460 -15.944 1.00 61.34 212 PRO A C 1
ATOM 1664 O O . PRO A 1 212 ? 0.021 -19.001 -15.746 1.00 61.34 212 PRO A O 1
ATOM 1667 N N . PRO A 1 213 ? -1.394 -20.773 -15.806 1.00 58.53 213 PRO A N 1
ATOM 1668 C CA . PRO A 1 213 ? -0.370 -21.755 -15.482 1.00 58.53 213 PRO A CA 1
ATOM 1669 C C . PRO A 1 213 ? 0.761 -21.664 -16.507 1.00 58.53 213 PRO A C 1
ATOM 1671 O O . PRO A 1 213 ? 0.533 -21.608 -17.714 1.00 58.53 213 PRO A O 1
ATOM 1674 N N . HIS A 1 214 ? 1.999 -21.590 -16.019 1.00 54.34 214 HIS A N 1
ATOM 1675 C CA . HIS A 1 214 ? 3.164 -21.487 -16.887 1.00 54.34 214 HIS A CA 1
ATOM 1676 C C . HIS A 1 214 ? 3.236 -22.744 -17.775 1.00 54.34 214 HIS A C 1
ATOM 1678 O O . HIS A 1 214 ? 3.226 -23.848 -17.225 1.00 54.34 214 HIS A O 1
ATOM 1684 N N . PRO A 1 215 ? 3.386 -22.627 -19.110 1.00 55.38 215 PRO A N 1
ATOM 1685 C CA . PRO A 1 215 ? 3.428 -23.787 -20.014 1.00 55.38 215 PRO A CA 1
ATOM 1686 C C . PRO A 1 215 ? 4.577 -24.781 -19.743 1.00 55.38 215 PRO A C 1
ATOM 1688 O O . PRO A 1 215 ? 4.588 -25.868 -20.305 1.00 55.38 215 PRO A O 1
ATOM 1691 N N . TYR A 1 216 ? 5.512 -24.458 -18.843 1.00 53.91 216 TYR A N 1
ATOM 1692 C CA . TYR A 1 216 ? 6.622 -25.328 -18.445 1.00 53.91 216 TYR A CA 1
ATOM 1693 C C . TYR A 1 216 ? 6.359 -26.157 -17.170 1.00 53.91 216 TYR A C 1
ATOM 1695 O O . TYR A 1 216 ? 7.246 -26.876 -16.724 1.00 53.91 216 TYR A O 1
ATOM 1703 N N . SER A 1 217 ? 5.152 -26.136 -16.588 1.00 51.38 217 SER A N 1
ATOM 1704 C CA . SER A 1 217 ? 4.782 -27.071 -15.498 1.00 51.38 217 SER A CA 1
ATOM 1705 C C . SER A 1 217 ? 4.459 -28.502 -15.970 1.00 51.38 217 SER A C 1
ATOM 1707 O O . SER A 1 217 ? 4.014 -29.321 -15.173 1.00 51.38 217 SER A O 1
ATOM 1709 N N . GLY A 1 218 ? 4.702 -28.828 -17.245 1.00 47.78 218 GLY A N 1
ATOM 1710 C CA . GLY A 1 218 ? 4.418 -30.132 -17.857 1.00 47.78 218 GLY A CA 1
ATOM 1711 C C . GLY A 1 218 ? 5.549 -31.168 -17.826 1.00 47.78 218 GLY A C 1
ATOM 1712 O O . GLY A 1 218 ? 5.474 -32.137 -18.573 1.00 47.78 218 GLY A O 1
ATOM 1713 N N . ALA A 1 219 ? 6.596 -31.014 -17.006 1.00 48.06 219 ALA A N 1
ATOM 1714 C CA . ALA A 1 219 ? 7.575 -32.089 -16.812 1.00 48.06 219 ALA A CA 1
ATOM 1715 C C . ALA A 1 219 ? 7.023 -33.134 -15.826 1.00 48.06 219 ALA A C 1
ATOM 1717 O O . ALA A 1 219 ? 7.405 -33.196 -14.657 1.00 48.06 219 ALA A O 1
ATOM 1718 N N . THR A 1 220 ? 6.078 -33.946 -16.298 1.00 52.53 220 THR A N 1
ATOM 1719 C CA . THR A 1 220 ? 5.684 -35.186 -15.631 1.00 52.53 220 THR A CA 1
ATOM 1720 C C . THR A 1 220 ? 6.894 -36.118 -15.635 1.00 52.53 220 THR A C 1
ATOM 1722 O O . THR A 1 220 ? 7.255 -36.679 -16.666 1.00 52.53 220 THR A O 1
ATOM 1725 N N . VAL A 1 221 ? 7.544 -36.268 -14.480 1.00 51.75 221 VAL A N 1
ATOM 1726 C CA . VAL A 1 221 ? 8.511 -37.343 -14.243 1.00 51.75 221 VAL A CA 1
ATOM 1727 C C . VAL A 1 221 ? 7.733 -38.656 -14.306 1.00 51.75 221 VAL A C 1
ATOM 1729 O O .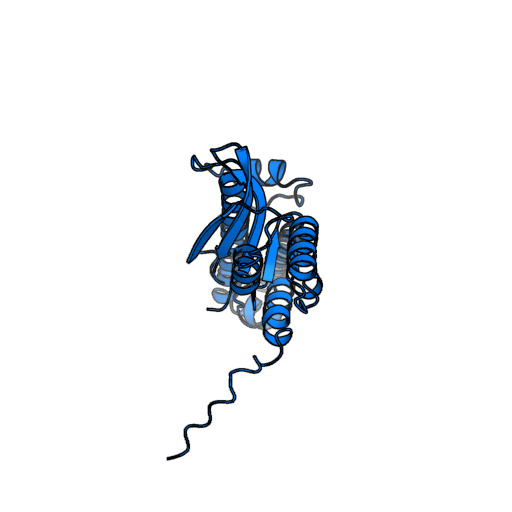 VAL A 1 221 ? 7.068 -39.032 -13.341 1.00 51.75 221 VAL A O 1
ATOM 1732 N N . GLN A 1 222 ? 7.765 -39.325 -15.459 1.00 52.12 222 GLN A N 1
ATOM 1733 C CA . GLN A 1 222 ? 7.408 -40.738 -15.533 1.00 52.12 222 GLN A CA 1
ATOM 1734 C C . GLN A 1 222 ? 8.460 -41.513 -14.731 1.00 52.12 222 GLN A C 1
ATOM 1736 O O . GLN A 1 222 ? 9.657 -41.393 -14.995 1.00 52.12 222 GLN A O 1
ATOM 1741 N N . ARG A 1 223 ? 8.002 -42.217 -13.695 1.00 63.34 223 ARG A N 1
ATOM 1742 C CA . ARG A 1 223 ? 8.773 -43.245 -12.992 1.00 63.34 223 ARG A CA 1
ATOM 1743 C C . ARG A 1 223 ? 8.542 -44.588 -13.659 1.00 63.34 223 ARG A C 1
ATOM 1745 O O . ARG A 1 223 ? 7.390 -44.805 -14.097 1.00 63.34 223 ARG A O 1
#

Secondary structure (DSSP, 8-state):
--EEEEEEEEE-TTS-EEEEEEEEETTS-EEEEEEEE--TT-S-THHHHHHHHHHTTSEEEESSTHHHHHHHHHHHHHTT-----GGGGEEEHHHHHHHHHHHHHHHHHHHHHHHHH-TTPPPP--SSPPPSS--SSHHHHHHHTTPPPPP--HHHHHHHHHHHHHHHHHHHHHHHHHHHHT-HHHHHHH-S--SS-HHHHHHHHHHHHSSPPPTTTT-----

Radius of gyration: 20.51 Å; chains: 1; bounding box: 50×59×61 Å

Sequence (223 aa):
MIGHVVVCHGSDSESHESVAVWHVDTNGIGTGAWVMPITMSDPDLSIARKLLQLVRQRAIVGWDPTRAVAILTALGEAASLTTPDWSRSTVALPDALGEIGLTRSAYEKRTIDEQLVKSNIVSIEWPVELPEQVPATEDDFWQECHLVLPQASPVAQAALRTTMLVSWSVQRWRETMTALGRRDYLKTTFGRQRRLPPRWETRLADAYVQVPPHPYSGATVQR

Foldseek 3Di:
DFEAKEWFWAAFPVRATWIKIWTAHLLLHTDDIDIGGDDLPDPPLVVLVVVLVSRALHQYEFLDCVVVQVVNVSSCVSVVHDHFNNVLLYDHLLVQLVLLVVLLVVLQVLLVVVCVVPVPRDGDDQPDDRDPHRDPDLVVVLVNVVDDQDDGTPRNSNRVSRSVSSNVSQVSLVSSLVSCVVDVSSCVVVNHRDSGRPSNVSSSVVSNPRDDDDPPVPPPPDD

pLDDT: mean 93.35, std 10.39, range [47.78, 98.56]